Protein AF-A0A2R2MN44-F1 (afdb_monomer)

Radius of gyration: 24.39 Å; Cα contacts (8 Å, |Δi|>4): 234; chains: 1; bounding box: 95×42×59 Å

pLDDT: mean 83.04, std 16.36, range [33.94, 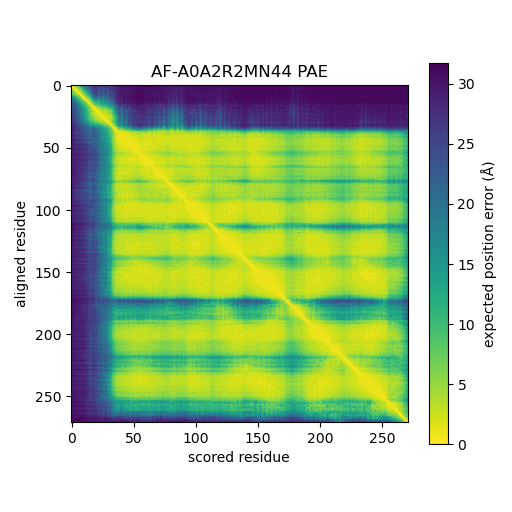97.12]

Mean predicted aligned error: 10.47 Å

Solvent-accessible surface area (backbone atoms only — not comparable to full-atom values): 15491 Å² total; per-residue (Å²): 139,81,88,87,77,86,79,82,81,94,80,84,87,82,86,71,85,83,43,77,65,60,42,52,49,48,49,49,52,49,52,64,75,57,68,75,74,51,67,70,57,52,53,48,51,43,50,48,46,49,27,43,75,68,48,35,48,68,57,42,39,45,40,56,71,47,47,50,49,54,48,33,65,72,77,28,59,82,49,74,70,82,55,66,81,73,45,28,76,72,54,70,60,43,68,68,54,49,42,55,47,48,51,54,47,46,51,48,31,64,75,49,37,91,88,48,66,52,77,66,53,57,50,54,47,49,51,40,50,51,52,50,50,45,60,64,68,71,44,93,60,73,66,95,60,56,68,39,68,68,57,52,44,49,54,52,52,47,55,52,48,52,38,52,53,48,53,55,54,66,70,56,54,94,83,55,53,72,68,57,53,50,56,50,64,76,44,65,70,66,76,26,69,67,60,55,51,49,51,35,51,48,37,26,59,60,6,27,30,62,57,19,37,46,33,44,74,72,72,48,68,30,71,79,60,14,56,79,37,19,63,36,66,51,37,28,50,44,7,51,46,22,42,56,47,46,30,54,48,26,50,74,72,68,39,56,66,62,19,50,60,65,42,72,51,61,78,84,81,77,125

Foldseek 3Di:
DDPPDDDDDPDPPPPDPVDPVVSVVVVVVVCVVPPPDDPLNLVLLLQLLVCFVVVVQVVVCCSVPPVVVVCCVVPPQAHFDDQLVVNCVSNVNPPQSSLVVLQVRLVCQQVRHPVGDDPVNLQVNQVSLVVNLCVQLVDPAGDSGDYDLVVLLVSLVVLLVSLVVVVVVLVPPPVDDPVSVVVCVVCVPRSDLCVNLVSLVSLLVQQVLLQLLQQVVVVHHSVVRRPRQNVDPSSVSNNVSSLVSQLVSCVVVVNNVVSVVSCPSPDPPDD

Nearest PDB structures (foldseek):
  8rg0-assembly1_5  TM=9.764E-01  e=2.708E-23  Homo sapiens
  8oz0-assembly1_K  TM=9.277E-01  e=1.181E-21  Homo sapiens

Secondary structure (DSSP, 8-state):
------PPPS-SS----S-HHHHHHHHHHHHHHT----HHHHHHHHHHHHHHHTT-HHHHHHIIIIIIHHHHHHH-SSSPPPPHHHHGGGTTT-HHHHHHHHHHHHHHHHHH-TT---HHHHHHHHHHHHHHHHHHHS-SS--S----HHHHHHHHHHHHHHHHHHHHHHH-GGGS-HHHHHHHHH-TTTT-HHHHHHHHHHHHHHHTHHHHHHHHHTTS-GGGTSHHHHHSHHHHHHHHHHHHHHHHHHHHHT-HHHHHHHTTT--TT--

Sequence (271 aa):
FDPYAYYPSQSEYELHTGDPRQDLEYERQYQQSTYIVPEVIKNFLVYFQKCVHEQNLFEIQNAYENGFNKLTDRFFKNSAWPEAEIIAPVVGDDPVFLILYRELYYRHIYARVATGPTQEQRFESYYNYCNLFNYILSAESPVPLELPNQWLWDIIDEFIYQFQSFSQYRCKLGKKSEDEVEHLRRNPKIWNVHSVLNVLHSLVDKSNINRQLEVYTSGGDPDSVAGEFGRHSLYKMLGYFSLIGLLRLHSLLGDYYQALKVLENIDFNKK

InterPro domains:
  IPR019382 Translation initiation factor 3 complex subunit L [PF10255] (121-271)
  IPR019382 Translation initiation factor 3 complex subunit L [PTHR13242] (25-271)

Organism: Lingula anatina (NCBI:txid7574)

Structure (mmCIF, N/CA/C/O backbone):
data_AF-A0A2R2MN44-F1
#
_entry.id   AF-A0A2R2MN44-F1
#
loop_
_atom_site.group_PDB
_atom_site.id
_atom_site.type_symbol
_atom_site.label_atom_id
_atom_site.label_alt_id
_atom_site.label_comp_id
_atom_site.label_asym_id
_atom_site.label_entity_id
_atom_site.label_seq_id
_atom_site.pdbx_PDB_ins_code
_atom_site.Cartn_x
_atom_site.Cartn_y
_atom_site.Cartn_z
_atom_site.occupancy
_atom_site.B_iso_or_equiv
_atom_site.auth_seq_id
_atom_site.auth_co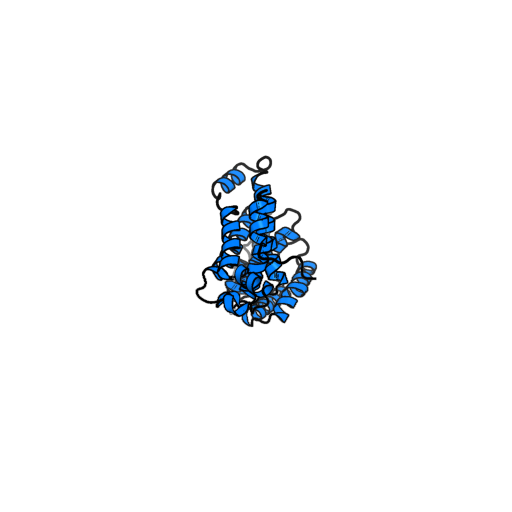mp_id
_atom_site.auth_asym_id
_atom_site.auth_atom_id
_atom_site.pdbx_PDB_model_num
ATOM 1 N N . PHE A 1 1 ? -71.321 -23.483 21.938 1.00 40.31 1 PHE A N 1
ATOM 2 C CA . PHE A 1 1 ? -70.044 -24.040 21.461 1.00 40.31 1 PHE A CA 1
ATOM 3 C C . PHE A 1 1 ? -69.515 -23.064 20.437 1.00 40.31 1 PHE A C 1
ATOM 5 O O . PHE A 1 1 ? -70.108 -22.928 19.377 1.00 40.31 1 PHE A O 1
ATOM 12 N N . ASP A 1 2 ? -68.532 -22.282 20.857 1.00 39.84 2 ASP A N 1
ATOM 13 C CA . ASP A 1 2 ? -68.006 -21.116 20.151 1.00 39.84 2 ASP A CA 1
ATOM 14 C C . ASP A 1 2 ? -66.702 -21.520 19.436 1.00 39.84 2 ASP A C 1
ATOM 16 O O . ASP A 1 2 ? -65.826 -22.064 20.112 1.00 39.84 2 ASP A O 1
ATOM 20 N N . PRO A 1 3 ? -66.564 -21.357 18.105 1.00 37.28 3 PRO A N 1
ATOM 21 C CA . PRO A 1 3 ? -65.362 -21.765 17.388 1.00 37.28 3 PRO A CA 1
ATOM 22 C C . PRO A 1 3 ? -64.367 -20.621 17.119 1.00 37.28 3 PRO A C 1
ATOM 24 O O . PRO A 1 3 ? -63.379 -20.853 16.425 1.00 37.28 3 PRO A O 1
ATOM 27 N N . TYR A 1 4 ? -64.559 -19.414 17.667 1.00 47.59 4 TYR A N 1
ATOM 28 C CA . TYR A 1 4 ? -63.581 -18.323 17.545 1.00 47.59 4 TYR A CA 1
ATOM 29 C C . TYR A 1 4 ? -62.708 -18.183 18.800 1.00 47.59 4 TYR A C 1
ATOM 31 O O . TYR A 1 4 ? -62.857 -17.255 19.587 1.00 47.59 4 TYR A O 1
ATOM 39 N N . ALA A 1 5 ? -61.740 -19.088 18.957 1.00 37.78 5 ALA A N 1
ATOM 40 C CA . ALA A 1 5 ? -60.646 -18.931 19.918 1.00 37.78 5 ALA A CA 1
ATOM 41 C C . ALA A 1 5 ? -59.301 -18.925 19.176 1.00 37.78 5 ALA A C 1
ATOM 43 O O . ALA A 1 5 ? -58.626 -19.945 19.054 1.00 37.78 5 ALA A O 1
ATOM 44 N N . TYR A 1 6 ? -58.929 -17.758 18.650 1.00 34.50 6 TYR A N 1
ATOM 45 C CA . TYR A 1 6 ? -57.579 -17.487 18.160 1.00 34.50 6 TYR A CA 1
ATOM 46 C C . TYR A 1 6 ? -56.725 -17.061 19.364 1.00 34.50 6 TYR A C 1
ATOM 48 O O . TYR A 1 6 ? -56.858 -15.944 19.860 1.00 34.50 6 TYR A O 1
ATOM 56 N N . TYR A 1 7 ? -55.902 -17.973 19.885 1.00 36.91 7 TYR A N 1
ATOM 57 C CA . TYR A 1 7 ? -54.908 -17.668 20.919 1.00 36.91 7 TYR A CA 1
ATOM 58 C C . TYR A 1 7 ? -53.716 -16.932 20.280 1.00 36.91 7 TYR A C 1
ATOM 60 O O . TYR A 1 7 ? -53.109 -17.486 19.363 1.00 36.91 7 TYR A O 1
ATOM 68 N N . PRO A 1 8 ? -53.328 -15.728 20.742 1.00 36.69 8 PRO A N 1
ATOM 69 C CA . PRO A 1 8 ? -52.059 -15.123 20.356 1.00 36.69 8 PRO A CA 1
ATOM 70 C C . PRO A 1 8 ? -50.912 -15.841 21.083 1.00 36.69 8 PRO A C 1
ATOM 72 O O . PRO A 1 8 ? -50.949 -16.005 22.303 1.00 36.69 8 PRO A O 1
ATOM 75 N N . SER A 1 9 ? -49.893 -16.267 20.337 1.00 34.34 9 SER A N 1
ATOM 76 C CA . SER A 1 9 ? -48.653 -16.835 20.871 1.00 34.34 9 SER A CA 1
ATOM 77 C C . SER A 1 9 ? -47.888 -15.793 21.697 1.00 34.34 9 SER A C 1
ATOM 79 O O . SER A 1 9 ? -47.447 -14.772 21.174 1.00 34.34 9 SER A O 1
ATOM 81 N N . GLN A 1 10 ? -47.730 -16.066 22.993 1.00 35.78 10 GLN A N 1
ATOM 82 C CA . GLN A 1 10 ? -46.893 -15.326 23.943 1.00 35.78 10 GLN A CA 1
ATOM 83 C C . GLN A 1 10 ? -45.398 -15.535 23.644 1.00 35.78 10 GLN A C 1
ATOM 85 O O . GLN A 1 10 ? -44.747 -16.351 24.290 1.00 35.78 10 GLN A O 1
ATOM 90 N N . SER A 1 11 ? -44.840 -14.824 22.667 1.00 37.06 11 SER A N 1
ATOM 91 C CA . SER A 1 11 ? -43.398 -14.919 22.380 1.00 37.06 11 SER A CA 1
ATOM 92 C C . SER A 1 11 ? -42.733 -13.605 21.956 1.00 37.06 11 SER A C 1
ATOM 94 O O . SER A 1 11 ? -41.657 -13.640 21.376 1.00 37.06 11 SER A O 1
ATOM 96 N N . GLU A 1 12 ? -43.332 -12.447 22.261 1.00 36.53 12 GLU A N 1
ATOM 97 C CA . GLU A 1 12 ? -42.756 -11.126 21.924 1.00 36.53 12 GLU A CA 1
ATOM 98 C C . GLU A 1 12 ? -42.603 -10.154 23.112 1.00 36.53 12 GLU A C 1
ATOM 100 O O . GLU A 1 12 ? -42.212 -9.010 22.910 1.00 36.53 12 GLU A O 1
ATOM 105 N N . TYR A 1 13 ? -42.854 -10.572 24.359 1.00 39.84 13 TYR A N 1
ATOM 106 C CA . TYR A 1 13 ? -42.900 -9.645 25.507 1.00 39.84 13 TYR A CA 1
ATOM 107 C C . TYR A 1 13 ? -41.916 -9.928 26.651 1.00 39.84 13 TYR A C 1
ATOM 109 O O . TYR A 1 13 ? -42.198 -9.561 27.786 1.00 39.84 13 TYR A O 1
ATOM 117 N N . GLU A 1 14 ? -40.743 -10.509 26.391 1.00 45.53 14 GLU A N 1
ATOM 118 C CA . GLU A 1 14 ? -39.693 -10.615 27.421 1.00 45.53 14 GLU A CA 1
ATOM 119 C C . GLU A 1 14 ? -38.304 -10.305 26.846 1.00 45.53 14 GLU A C 1
ATOM 121 O O . GLU A 1 14 ? -37.516 -11.195 26.546 1.00 45.53 14 GLU A O 1
ATOM 126 N N . LEU A 1 15 ? -38.010 -9.013 26.677 1.00 48.97 15 LEU A N 1
ATOM 127 C CA . LEU A 1 15 ? -36.668 -8.502 26.348 1.00 48.97 15 LEU A CA 1
ATOM 128 C C . LEU A 1 15 ? -36.244 -7.324 27.244 1.00 48.97 15 LEU A C 1
ATOM 130 O O . LEU A 1 15 ? -35.310 -6.604 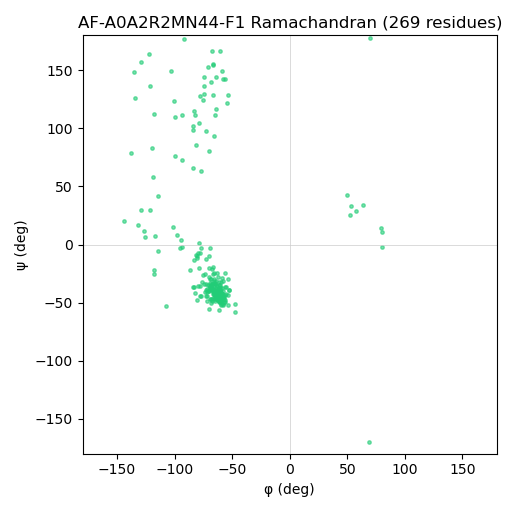26.919 1.00 48.97 15 LEU A O 1
ATOM 134 N N . HIS A 1 16 ? -36.917 -7.134 28.381 1.00 48.12 16 HIS A N 1
ATOM 135 C CA . HIS A 1 16 ? -36.514 -6.165 29.398 1.00 48.12 16 HIS A CA 1
ATOM 136 C C . HIS A 1 16 ? -36.194 -6.903 30.693 1.00 48.12 16 HIS A C 1
ATOM 138 O O . HIS A 1 16 ? -37.079 -7.474 31.330 1.00 48.12 16 HIS A O 1
ATOM 144 N N . THR A 1 17 ? -34.917 -6.897 31.075 1.00 68.19 17 THR A N 1
ATOM 145 C CA . THR A 1 17 ? -34.418 -7.532 32.304 1.00 68.19 17 THR A CA 1
ATOM 146 C C . THR A 1 17 ? -34.866 -6.790 33.566 1.00 68.19 17 THR A C 1
ATOM 148 O O . THR A 1 17 ? -34.713 -7.300 34.676 1.00 68.19 17 THR A O 1
ATOM 151 N N . GLY A 1 18 ? -35.450 -5.594 33.413 1.00 59.66 18 GLY A N 1
ATOM 152 C CA . GLY A 1 18 ? -35.921 -4.763 34.520 1.00 59.66 18 GLY A CA 1
ATOM 153 C C . GLY A 1 18 ? -34.801 -3.976 35.205 1.00 59.66 18 GLY A C 1
ATOM 154 O O . GLY A 1 18 ? -35.088 -3.180 36.099 1.00 59.66 18 GLY A O 1
ATOM 155 N N . ASP A 1 19 ? -33.547 -4.151 34.775 1.00 61.47 19 ASP A N 1
ATOM 156 C CA . ASP A 1 19 ? -32.413 -3.309 35.147 1.00 61.47 19 ASP A CA 1
ATOM 157 C C . ASP A 1 19 ? -32.135 -2.302 34.012 1.00 61.47 19 ASP A C 1
ATOM 159 O O . ASP A 1 19 ? -31.620 -2.686 32.957 1.00 61.47 19 ASP A O 1
ATOM 163 N N . PRO A 1 20 ? -32.415 -0.996 34.214 1.00 62.78 20 PRO A N 1
ATOM 164 C CA . PRO A 1 20 ? -32.212 0.028 33.192 1.00 62.78 20 PRO A CA 1
ATOM 165 C C . PRO A 1 20 ? -30.783 0.091 32.645 1.00 62.78 20 PRO A C 1
ATOM 167 O O . PRO A 1 20 ? -30.585 0.573 31.535 1.00 62.78 20 PRO A O 1
ATOM 170 N N . ARG A 1 21 ? -29.771 -0.359 33.404 1.00 66.00 21 ARG A N 1
ATOM 171 C CA . ARG A 1 21 ? -28.378 -0.378 32.936 1.00 66.00 21 ARG A CA 1
ATOM 172 C C . ARG A 1 21 ? -28.093 -1.538 31.994 1.00 66.00 21 ARG A C 1
ATOM 174 O O . ARG A 1 21 ? -27.459 -1.305 30.971 1.00 66.00 21 ARG A O 1
ATOM 181 N N . GLN A 1 22 ? -28.565 -2.741 32.316 1.00 59.97 22 GLN A N 1
ATOM 182 C CA . GLN A 1 22 ? -28.382 -3.907 31.448 1.00 59.97 22 GLN A CA 1
ATOM 183 C C . GLN A 1 22 ? -29.206 -3.788 30.175 1.00 59.97 22 GLN A C 1
ATOM 185 O O . GLN A 1 22 ? -28.702 -4.121 29.112 1.00 59.97 22 GLN A O 1
ATOM 190 N N . ASP A 1 23 ? -30.413 -3.229 30.249 1.00 62.91 23 ASP A N 1
ATOM 191 C CA . ASP A 1 23 ? -31.229 -3.002 29.057 1.00 62.91 23 ASP A CA 1
ATOM 192 C C . ASP A 1 23 ? -30.599 -1.933 28.139 1.00 62.91 23 ASP A C 1
ATOM 194 O O . ASP A 1 23 ? -30.565 -2.112 26.926 1.00 62.91 23 ASP A O 1
ATOM 198 N N . LEU A 1 24 ? -29.990 -0.874 28.696 1.00 62.66 24 LEU A N 1
ATOM 199 C CA . LEU A 1 24 ? -29.223 0.119 27.921 1.00 62.66 24 LEU A CA 1
ATOM 200 C C . LEU A 1 24 ? -27.922 -0.450 27.330 1.00 62.66 24 LEU A C 1
ATOM 202 O O . LEU A 1 24 ? -27.493 -0.023 26.256 1.00 62.66 24 LEU A O 1
ATOM 206 N N . GLU A 1 25 ? -27.254 -1.368 28.029 1.00 61.03 25 GLU A N 1
ATOM 207 C CA . GLU A 1 25 ? -26.068 -2.069 27.522 1.00 61.03 25 GLU A CA 1
ATOM 208 C C . GLU A 1 25 ? -26.434 -3.087 26.445 1.00 61.03 25 GLU A C 1
ATOM 210 O O . GLU A 1 25 ? -25.741 -3.156 25.432 1.00 61.03 25 GLU A O 1
ATOM 215 N N . TYR A 1 26 ? -27.546 -3.802 26.615 1.00 59.50 26 TYR A N 1
ATOM 216 C CA . TYR A 1 26 ? -28.100 -4.713 25.626 1.00 59.50 26 TYR A CA 1
ATOM 217 C C . TYR A 1 26 ? -28.554 -3.945 24.388 1.00 59.50 26 TYR A C 1
ATOM 219 O O . TYR A 1 26 ? -28.157 -4.316 23.296 1.00 59.50 26 TYR A O 1
ATOM 227 N N . GLU A 1 27 ? -29.264 -2.820 24.524 1.00 55.34 27 GLU A N 1
ATOM 228 C CA . GLU A 1 27 ? -29.606 -1.936 23.402 1.00 55.34 27 GLU A CA 1
ATOM 229 C C . GLU A 1 27 ? -28.367 -1.333 22.732 1.00 55.34 27 GLU A C 1
ATOM 231 O O . GLU A 1 27 ? -28.328 -1.258 21.506 1.00 55.34 27 GLU A O 1
ATOM 236 N N . ARG A 1 28 ? -27.323 -0.944 23.481 1.00 54.03 28 ARG A N 1
ATOM 237 C CA . ARG A 1 28 ? -26.041 -0.516 22.885 1.00 54.03 28 ARG A CA 1
ATOM 238 C C . ARG A 1 28 ? -25.351 -1.646 22.133 1.00 54.03 28 ARG A C 1
ATOM 240 O O . ARG A 1 28 ? -24.826 -1.400 21.051 1.00 54.03 28 ARG A O 1
ATOM 247 N N . GLN A 1 29 ? -25.344 -2.858 22.682 1.00 48.81 29 GLN A N 1
ATOM 248 C CA . GLN A 1 29 ? -24.774 -4.040 22.034 1.00 48.81 29 GLN A CA 1
ATOM 249 C C . GLN A 1 29 ? -25.606 -4.469 20.818 1.00 48.81 29 GLN A C 1
ATOM 251 O O . GLN A 1 29 ? -25.031 -4.839 19.796 1.00 48.81 29 GLN A O 1
ATOM 256 N N . TYR A 1 30 ? -26.935 -4.339 20.868 1.00 41.91 30 TYR A N 1
ATOM 257 C CA . TYR A 1 30 ? -27.851 -4.588 19.750 1.00 41.91 30 TYR A CA 1
ATOM 258 C C . TYR A 1 30 ? -27.718 -3.521 18.656 1.00 41.91 30 TYR A C 1
ATOM 260 O O . TYR A 1 30 ? -27.705 -3.836 17.469 1.00 41.91 30 TYR A O 1
ATOM 268 N N . GLN A 1 31 ? -27.548 -2.250 19.028 1.00 43.66 31 GLN A N 1
ATOM 269 C CA . GLN A 1 31 ? -27.271 -1.159 18.089 1.00 43.66 31 GLN A CA 1
ATOM 270 C C . GLN A 1 31 ? -25.871 -1.268 17.471 1.00 43.66 31 GLN A C 1
ATOM 272 O O . GLN A 1 31 ? -25.708 -0.940 16.298 1.00 43.66 31 GLN A O 1
ATOM 277 N N . GLN A 1 32 ? -24.873 -1.774 18.206 1.00 44.16 32 GLN A N 1
ATOM 278 C CA . GLN A 1 32 ? -23.556 -2.107 17.647 1.00 44.16 32 GLN A CA 1
ATOM 279 C C . GLN A 1 32 ? -23.615 -3.305 16.689 1.00 44.16 32 GLN A C 1
ATOM 281 O O . GLN A 1 32 ? -22.955 -3.281 15.655 1.00 44.16 32 GLN A O 1
ATOM 286 N N . SER A 1 33 ? -24.433 -4.319 16.983 1.00 42.91 33 SER A N 1
ATOM 287 C CA . SER A 1 33 ? -24.614 -5.496 16.116 1.00 42.91 33 SER A CA 1
ATOM 288 C C . SER A 1 33 ? -25.580 -5.269 14.945 1.00 42.91 33 SER A C 1
ATOM 290 O O . SER A 1 33 ? -25.569 -6.040 13.989 1.00 42.91 33 SER A O 1
ATOM 292 N N . THR A 1 34 ? -26.335 -4.166 14.946 1.00 42.09 34 THR A N 1
ATOM 293 C CA . THR A 1 34 ? -27.219 -3.755 13.842 1.00 42.09 34 THR A CA 1
ATOM 294 C C . THR A 1 34 ? -26.744 -2.448 13.202 1.00 42.09 34 THR A C 1
ATOM 296 O O . THR A 1 34 ? -27.546 -1.568 12.887 1.00 42.09 34 THR A O 1
ATOM 299 N N . TYR A 1 35 ? -25.432 -2.277 13.002 1.00 55.41 35 TYR A N 1
ATOM 300 C CA . TYR A 1 35 ? -24.940 -1.178 12.171 1.00 55.41 35 TYR A CA 1
ATOM 301 C C . TYR A 1 35 ? -25.392 -1.406 10.721 1.00 55.41 35 TYR A C 1
ATOM 303 O O . TYR A 1 35 ? -24.758 -2.117 9.941 1.00 55.41 35 TYR A O 1
ATOM 311 N N . ILE A 1 36 ? -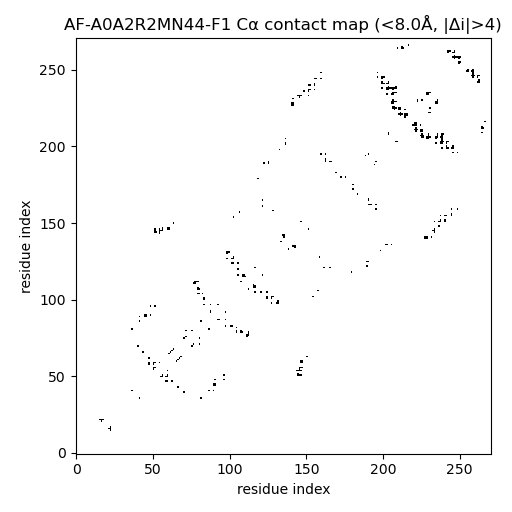26.533 -0.821 10.354 1.00 67.69 36 ILE A N 1
ATOM 312 C CA . ILE A 1 36 ? -27.050 -0.883 8.989 1.00 67.69 36 ILE A CA 1
ATOM 313 C C . ILE A 1 36 ? -26.167 0.023 8.136 1.00 67.69 36 ILE A C 1
ATOM 315 O O . ILE A 1 36 ? -26.347 1.241 8.099 1.00 67.69 36 ILE A O 1
ATOM 319 N N . VAL A 1 37 ? -25.199 -0.583 7.444 1.00 77.94 37 VAL A N 1
ATOM 320 C CA . VAL A 1 37 ? -24.392 0.109 6.434 1.00 77.94 37 VAL A CA 1
ATOM 321 C C . VAL A 1 37 ? -25.353 0.752 5.426 1.00 77.94 37 VAL A C 1
ATOM 323 O O . VAL A 1 37 ? -26.159 0.027 4.830 1.00 77.94 37 VAL A O 1
ATOM 326 N N . PRO A 1 38 ? -25.311 2.085 5.224 1.00 86.69 38 PRO A N 1
ATOM 327 C CA . PRO A 1 38 ? -26.224 2.748 4.305 1.00 86.69 38 PRO A CA 1
ATOM 328 C C . PRO A 1 38 ? -26.127 2.148 2.903 1.00 86.69 38 PRO A C 1
ATOM 330 O O . PRO A 1 38 ? -25.033 1.855 2.423 1.00 86.69 38 PRO A O 1
ATOM 333 N N . GLU A 1 39 ? -27.258 2.033 2.211 1.00 87.94 39 GLU A N 1
ATOM 334 C CA . GLU A 1 39 ? -27.318 1.383 0.894 1.00 87.94 39 GLU A CA 1
ATOM 335 C C . GLU A 1 39 ? -26.393 2.047 -0.137 1.00 87.94 39 GLU A C 1
ATOM 337 O O . GLU A 1 39 ? -25.797 1.392 -0.984 1.00 87.94 39 GLU A O 1
ATOM 342 N N . VAL A 1 40 ? -26.191 3.362 -0.016 1.00 91.19 40 VAL A N 1
ATOM 343 C CA . VAL A 1 40 ? -25.235 4.119 -0.838 1.00 91.19 40 VAL A CA 1
ATOM 344 C C . VAL A 1 40 ? -23.798 3.622 -0.644 1.00 91.19 40 VAL A C 1
ATOM 346 O O . VAL A 1 40 ? -23.048 3.553 -1.613 1.00 91.19 40 VAL A O 1
ATOM 349 N N . ILE A 1 41 ? -23.417 3.261 0.585 1.00 92.44 41 ILE A N 1
ATOM 350 C CA . ILE A 1 41 ? -22.088 2.726 0.898 1.00 92.44 41 ILE A CA 1
ATOM 351 C C . ILE A 1 41 ? -21.956 1.303 0.360 1.00 92.44 41 ILE A C 1
ATOM 353 O O . ILE A 1 41 ? -20.960 1.006 -0.289 1.00 92.44 41 ILE A O 1
ATOM 357 N N . LYS A 1 42 ? -22.974 0.451 0.542 1.00 91.94 42 LYS A N 1
ATOM 358 C CA . LYS A 1 42 ? -22.975 -0.909 -0.023 1.00 91.94 42 LYS A CA 1
ATOM 359 C C . LYS A 1 42 ? -22.826 -0.889 -1.543 1.00 91.94 42 LYS A C 1
ATOM 361 O O . LYS A 1 42 ? -21.919 -1.518 -2.075 1.00 91.94 42 LYS A O 1
ATOM 366 N N . ASN A 1 43 ? -23.650 -0.094 -2.226 1.00 93.75 43 ASN A N 1
ATOM 367 C CA . ASN A 1 43 ? -23.600 0.051 -3.680 1.00 93.75 43 ASN A CA 1
ATOM 368 C C . ASN A 1 43 ? -22.251 0.586 -4.162 1.00 93.75 43 ASN A C 1
ATOM 370 O O . ASN A 1 43 ? -21.735 0.117 -5.173 1.00 93.75 43 ASN A O 1
ATOM 374 N N . PHE A 1 44 ? -21.661 1.541 -3.437 1.00 95.94 44 PHE A N 1
ATOM 375 C CA . PHE A 1 44 ? -20.320 2.027 -3.745 1.00 95.94 44 PHE A CA 1
ATOM 376 C C . PHE A 1 44 ? -19.261 0.930 -3.591 1.00 95.94 44 PHE A C 1
ATOM 378 O O . PHE A 1 44 ? -18.427 0.793 -4.477 1.00 95.94 44 PHE A O 1
ATOM 385 N N . LEU A 1 45 ? -19.294 0.140 -2.513 1.00 95.44 45 LEU A N 1
ATOM 386 C CA . LEU A 1 45 ? -18.318 -0.930 -2.284 1.00 95.44 45 LEU A CA 1
ATOM 387 C C . LEU A 1 45 ? -18.430 -2.041 -3.333 1.00 95.44 45 LEU A C 1
ATOM 389 O O . LEU A 1 45 ? -17.410 -2.454 -3.871 1.00 95.44 45 LEU A O 1
ATOM 393 N N . VAL A 1 46 ? -19.649 -2.454 -3.690 1.00 95.25 46 VAL A N 1
ATOM 394 C CA . VAL A 1 46 ? -19.887 -3.432 -4.768 1.00 95.25 46 VAL A CA 1
ATOM 395 C C . VAL A 1 46 ? -19.413 -2.887 -6.118 1.00 95.25 46 VAL A C 1
ATOM 397 O O . VAL A 1 46 ? -18.764 -3.596 -6.885 1.00 95.25 46 VAL A O 1
ATOM 400 N N . TYR A 1 47 ? -19.697 -1.614 -6.413 1.00 95.81 47 TYR A N 1
ATOM 401 C CA . TYR A 1 47 ? -19.193 -0.958 -7.620 1.00 95.81 47 TYR A CA 1
ATOM 402 C C . TYR A 1 47 ? -17.665 -0.925 -7.640 1.00 95.81 47 TYR A C 1
ATOM 404 O O . TYR A 1 47 ? -17.045 -1.281 -8.637 1.00 95.81 47 TYR A O 1
ATOM 412 N N . PHE A 1 48 ? -17.054 -0.531 -6.527 1.00 96.12 48 PHE A N 1
ATOM 413 C CA . PHE A 1 48 ? -15.613 -0.394 -6.431 1.00 96.12 48 PHE A CA 1
ATOM 414 C C . PHE A 1 48 ? -14.908 -1.743 -6.583 1.00 96.12 48 PHE A C 1
ATOM 416 O O . PHE A 1 48 ? -13.955 -1.850 -7.351 1.00 96.12 48 PHE A O 1
ATOM 423 N N . GLN A 1 49 ? -15.429 -2.783 -5.932 1.00 95.88 49 GLN A N 1
ATOM 424 C CA . GLN A 1 49 ? -14.968 -4.155 -6.100 1.00 95.88 49 GLN A CA 1
ATOM 425 C C . GLN A 1 49 ? -15.046 -4.595 -7.563 1.00 95.88 49 GLN A C 1
ATOM 427 O O . GLN A 1 49 ? -14.076 -5.119 -8.107 1.00 95.88 49 GLN A O 1
ATOM 432 N N . LYS A 1 50 ? -16.178 -4.337 -8.226 1.00 95.25 50 LYS A N 1
ATOM 433 C CA . LYS A 1 50 ? -16.344 -4.646 -9.646 1.00 95.25 50 LYS A CA 1
ATOM 434 C C . LYS A 1 50 ? -15.279 -3.952 -10.502 1.00 95.25 50 LYS A C 1
ATOM 436 O O . LYS A 1 50 ? -14.669 -4.609 -11.338 1.00 95.25 50 LYS A O 1
ATOM 441 N N . CYS A 1 51 ? -15.006 -2.668 -10.265 1.00 95.12 51 CYS A N 1
ATOM 442 C CA . CYS A 1 51 ? -13.963 -1.934 -10.987 1.00 95.12 51 CYS A CA 1
ATOM 443 C C . CYS A 1 51 ? -12.569 -2.543 -10.779 1.00 95.12 51 CYS A C 1
ATOM 445 O O . CYS A 1 51 ? -11.797 -2.610 -11.734 1.00 95.12 51 CYS A O 1
ATOM 447 N N . VAL A 1 52 ? -12.260 -3.004 -9.560 1.00 94.56 52 VAL A N 1
ATOM 448 C CA . VAL A 1 52 ? -11.000 -3.697 -9.240 1.00 94.56 52 VAL A CA 1
ATOM 449 C C . VAL A 1 52 ? -10.906 -5.039 -9.972 1.00 94.56 52 VAL A C 1
ATOM 451 O O . VAL A 1 52 ? -9.879 -5.317 -10.585 1.00 94.56 52 VAL A O 1
ATOM 454 N N . HIS A 1 53 ? -11.974 -5.842 -9.982 1.00 92.88 53 HIS A N 1
ATOM 455 C CA . HIS A 1 53 ? -12.006 -7.113 -10.717 1.00 92.88 53 HIS A CA 1
ATOM 456 C C . HIS A 1 53 ? -11.889 -6.938 -12.234 1.00 92.88 53 HIS A C 1
ATOM 458 O O . HIS A 1 53 ? -11.209 -7.720 -12.891 1.00 92.88 53 HIS A O 1
ATOM 464 N N . GLU A 1 54 ? -12.545 -5.920 -12.792 1.00 93.81 54 GLU A N 1
ATOM 465 C CA . GLU A 1 54 ? -12.487 -5.596 -14.222 1.00 93.81 54 GLU A CA 1
ATOM 466 C C . GLU A 1 54 ? -11.184 -4.880 -14.619 1.00 93.81 54 GLU A C 1
ATOM 468 O O . GLU A 1 54 ? -10.993 -4.593 -15.798 1.00 93.81 54 GLU A O 1
ATOM 473 N N . GLN A 1 55 ? -10.299 -4.582 -13.655 1.00 92.06 55 GLN A N 1
ATOM 474 C CA . GLN A 1 55 ? -9.046 -3.842 -13.854 1.00 92.06 55 GLN A CA 1
ATOM 475 C C . GLN A 1 55 ? -9.254 -2.499 -14.570 1.00 92.06 55 GLN A C 1
ATOM 477 O O . GLN A 1 55 ? -8.414 -2.027 -15.336 1.00 92.06 55 GLN A O 1
ATOM 482 N N . ASN A 1 56 ? -10.395 -1.852 -14.325 1.00 93.12 56 ASN A N 1
ATOM 483 C CA . ASN A 1 56 ? -10.717 -0.583 -14.960 1.00 93.12 56 ASN A CA 1
ATOM 484 C C . ASN A 1 56 ? -10.021 0.564 -14.219 1.00 93.12 56 ASN A C 1
ATOM 486 O O . ASN A 1 56 ? -10.606 1.201 -13.343 1.00 93.12 56 ASN A O 1
ATOM 490 N N . LEU A 1 57 ? -8.765 0.833 -14.585 1.00 93.25 57 LEU A N 1
ATOM 491 C CA . LEU A 1 57 ? -7.906 1.811 -13.912 1.00 93.25 57 LEU A CA 1
ATOM 492 C C . LEU A 1 57 ? -8.553 3.197 -13.765 1.00 93.25 57 LEU A C 1
ATOM 494 O O . LEU A 1 57 ? -8.415 3.829 -12.719 1.00 93.25 57 LEU A O 1
ATOM 498 N N . PHE A 1 58 ? -9.285 3.652 -14.786 1.00 94.62 58 PHE A N 1
ATOM 499 C CA . PHE A 1 58 ? -9.966 4.946 -14.768 1.00 94.62 58 PHE A CA 1
ATOM 500 C C . PHE A 1 58 ? -11.062 4.996 -13.696 1.00 94.62 58 PHE A C 1
ATOM 502 O O . PHE A 1 58 ? -11.119 5.934 -12.899 1.00 94.62 58 PHE A O 1
ATOM 509 N N . GLU A 1 59 ? -11.905 3.965 -13.631 1.00 95.62 59 GLU A N 1
ATOM 510 C CA . GLU A 1 59 ? -12.973 3.900 -12.633 1.00 95.62 59 GLU A CA 1
ATOM 511 C C . GLU A 1 59 ? -12.442 3.625 -11.226 1.00 95.62 59 GLU A C 1
ATOM 513 O O . GLU A 1 59 ? -12.966 4.183 -10.263 1.00 95.62 59 GLU A O 1
ATOM 518 N N . ILE A 1 60 ? -11.370 2.835 -11.090 1.00 95.88 60 ILE A N 1
ATOM 519 C CA . ILE A 1 60 ? -10.674 2.643 -9.810 1.00 95.88 60 ILE A CA 1
ATOM 520 C C . ILE A 1 60 ? -10.126 3.987 -9.317 1.00 95.88 60 ILE A C 1
ATOM 522 O O . ILE A 1 60 ? -10.333 4.338 -8.156 1.00 95.88 60 ILE A O 1
ATOM 526 N N . GLN A 1 61 ? -9.481 4.770 -10.190 1.00 94.75 61 GLN A N 1
ATOM 527 C CA . GLN A 1 61 ? -8.972 6.098 -9.845 1.00 94.75 61 GLN A CA 1
ATOM 528 C C . GLN A 1 61 ? -10.099 7.037 -9.416 1.00 94.75 61 GLN A C 1
ATOM 530 O O . GLN A 1 61 ? -10.001 7.682 -8.376 1.00 94.75 61 GLN A O 1
ATOM 535 N N . ASN A 1 62 ? -11.200 7.078 -10.164 1.00 95.19 62 ASN A N 1
ATOM 536 C CA . ASN A 1 62 ? -12.344 7.914 -9.819 1.00 95.19 62 ASN A CA 1
ATOM 537 C C . ASN A 1 62 ? -13.007 7.484 -8.495 1.00 95.19 62 ASN A C 1
ATOM 539 O O . ASN A 1 62 ? -13.352 8.328 -7.662 1.00 95.19 62 ASN A O 1
ATOM 543 N N . ALA A 1 63 ? -13.161 6.177 -8.266 1.00 95.31 63 ALA A N 1
ATOM 544 C CA . ALA A 1 63 ? -13.685 5.639 -7.016 1.00 95.31 63 ALA A CA 1
ATOM 545 C C . ALA A 1 63 ? -12.771 5.976 -5.829 1.00 95.31 63 ALA A C 1
ATOM 547 O O . ALA A 1 63 ? -13.275 6.368 -4.778 1.00 95.31 63 ALA A O 1
ATOM 548 N N . TYR A 1 64 ? -11.453 5.891 -6.011 1.00 95.38 64 TYR A N 1
ATOM 549 C CA . TYR A 1 64 ? -10.447 6.201 -4.997 1.00 95.38 64 TYR A CA 1
ATOM 550 C C . TYR A 1 64 ? -10.362 7.705 -4.679 1.00 95.38 64 TYR A C 1
ATOM 552 O O . TYR A 1 64 ? -10.531 8.112 -3.530 1.00 95.38 64 TYR A O 1
ATOM 560 N N . GLU A 1 65 ? -10.148 8.549 -5.689 1.00 92.38 65 GLU A N 1
ATOM 561 C CA . GLU A 1 65 ? -9.869 9.979 -5.502 1.00 92.38 65 GLU A CA 1
ATOM 562 C C . GLU A 1 65 ? -11.133 10.802 -5.236 1.00 92.38 65 GLU A C 1
ATOM 564 O O . GLU A 1 65 ? -11.106 11.743 -4.442 1.00 92.38 65 GLU A O 1
ATOM 569 N N . ASN A 1 66 ? -12.258 10.450 -5.865 1.00 92.31 66 ASN A N 1
ATOM 570 C CA . ASN A 1 66 ? -13.493 11.229 -5.765 1.00 92.31 66 ASN A CA 1
ATOM 571 C C . ASN A 1 66 ? -14.544 10.516 -4.915 1.00 92.31 66 ASN A C 1
ATOM 573 O O . ASN A 1 66 ? -15.084 11.102 -3.974 1.00 92.31 66 ASN A O 1
ATOM 577 N N . GLY A 1 67 ? -14.854 9.259 -5.243 1.00 91.69 67 GLY A N 1
ATOM 578 C CA . GLY A 1 67 ? -15.941 8.503 -4.614 1.00 91.69 67 GLY A CA 1
ATOM 579 C C . GLY A 1 67 ? -15.735 8.310 -3.112 1.00 91.69 67 GLY A C 1
ATOM 580 O O . GLY A 1 67 ? -16.565 8.740 -2.305 1.00 91.69 67 GLY A O 1
ATOM 581 N N . PHE A 1 68 ? -14.600 7.723 -2.741 1.00 93.12 68 PHE A N 1
ATOM 582 C CA . PHE A 1 68 ? -14.241 7.421 -1.361 1.00 93.12 68 PHE A CA 1
ATOM 583 C C . PHE A 1 68 ? -14.127 8.695 -0.519 1.00 93.12 68 PHE A C 1
ATOM 585 O O . PHE A 1 68 ? -14.723 8.775 0.555 1.00 93.12 68 PHE A O 1
ATOM 592 N N . ASN A 1 69 ? -13.453 9.732 -1.025 1.00 91.62 69 ASN A N 1
ATOM 593 C CA . ASN A 1 69 ? -13.320 11.013 -0.323 1.00 91.62 69 ASN A CA 1
ATOM 594 C C . ASN A 1 69 ? -14.678 11.695 -0.099 1.00 91.62 69 ASN A C 1
ATOM 596 O O . ASN A 1 69 ? -14.994 12.101 1.020 1.00 91.62 69 ASN A O 1
ATOM 600 N N . LYS A 1 70 ? -15.538 11.738 -1.124 1.00 93.19 70 LYS A N 1
ATOM 601 C CA . LYS A 1 70 ? -16.877 12.337 -1.021 1.00 93.19 70 LYS A CA 1
ATOM 602 C C . LYS A 1 70 ? -17.770 11.609 -0.015 1.00 93.19 70 LYS A C 1
ATOM 604 O O . LYS A 1 70 ? -18.524 12.254 0.715 1.00 93.19 70 LYS A O 1
ATOM 609 N N . LEU A 1 71 ? -17.722 10.277 0.020 1.00 92.69 71 LEU A N 1
ATOM 610 C CA . LEU A 1 71 ? -18.480 9.482 0.991 1.00 92.69 71 LEU A CA 1
ATOM 611 C C . LEU A 1 71 ? -17.904 9.613 2.401 1.00 92.69 71 LEU A C 1
ATOM 613 O O . LEU A 1 71 ? -18.675 9.742 3.353 1.00 92.69 71 LEU A O 1
ATOM 617 N N . THR A 1 72 ? -16.577 9.668 2.519 1.00 90.62 72 THR A N 1
ATOM 618 C CA . THR A 1 72 ? -15.884 9.922 3.784 1.00 90.62 72 THR A CA 1
ATOM 619 C C . THR A 1 72 ? -16.329 11.251 4.381 1.00 90.62 72 THR A C 1
ATOM 621 O O . THR A 1 72 ? -16.806 11.283 5.511 1.00 90.62 72 THR A O 1
ATOM 624 N N . ASP A 1 73 ? -16.282 12.341 3.615 1.00 89.88 73 ASP A N 1
ATOM 625 C CA . ASP A 1 73 ? -16.676 13.662 4.111 1.00 89.88 73 ASP A CA 1
ATOM 626 C C . ASP A 1 73 ? -18.174 13.749 4.452 1.00 89.88 73 ASP A C 1
ATOM 628 O O . ASP A 1 73 ? -18.567 14.509 5.342 1.00 89.88 73 ASP A O 1
ATOM 632 N N . ARG A 1 74 ? -19.021 12.967 3.766 1.00 91.56 74 ARG A N 1
ATOM 633 C CA . ARG A 1 74 ? -20.478 12.975 3.959 1.00 91.56 74 ARG A CA 1
ATOM 634 C C . ARG A 1 74 ? -20.948 12.129 5.144 1.00 91.56 74 ARG A C 1
ATOM 636 O O . ARG A 1 74 ? -21.868 12.554 5.837 1.00 91.56 74 ARG A O 1
ATOM 643 N N . PHE A 1 75 ? -20.376 10.943 5.346 1.00 87.62 75 PHE A N 1
ATOM 644 C CA . PHE A 1 75 ? -20.868 9.955 6.318 1.00 87.62 75 PHE A CA 1
ATOM 645 C C . PHE A 1 75 ? -19.864 9.625 7.430 1.00 87.62 75 PHE A C 1
ATOM 647 O O . PHE A 1 75 ? -20.283 9.252 8.522 1.00 87.62 75 PHE A O 1
ATOM 654 N N . PHE A 1 76 ? -18.561 9.798 7.183 1.00 88.25 76 PHE A N 1
ATOM 655 C CA . PHE A 1 76 ? -17.479 9.306 8.047 1.00 88.25 76 PHE A CA 1
ATOM 656 C C . PHE A 1 76 ? -16.453 10.388 8.410 1.00 88.25 76 PHE A C 1
ATOM 658 O O . PHE A 1 76 ? -15.279 10.109 8.640 1.00 88.25 76 PHE A O 1
ATOM 665 N N . LYS A 1 77 ? -16.883 11.654 8.479 1.00 83.88 77 LYS A N 1
ATOM 666 C CA . LYS A 1 77 ? -15.981 12.794 8.710 1.00 83.88 77 LYS A CA 1
ATOM 667 C C . LYS A 1 77 ? -15.188 12.673 10.017 1.00 83.88 77 LYS A C 1
ATOM 669 O O . LYS A 1 77 ? -14.010 13.010 10.046 1.00 83.88 77 LYS A O 1
ATOM 674 N N . ASN A 1 78 ? -15.853 12.201 11.074 1.00 79.94 78 ASN A N 1
ATOM 675 C CA . ASN A 1 78 ? -15.298 12.044 12.425 1.00 79.94 78 ASN A CA 1
ATOM 676 C C . ASN A 1 78 ? -15.477 10.614 12.971 1.00 79.94 78 ASN A C 1
ATOM 678 O O . ASN A 1 78 ? -15.325 10.389 14.170 1.00 79.94 78 ASN A O 1
ATOM 682 N N . SER A 1 79 ? -15.858 9.665 12.120 1.00 84.00 79 SER A N 1
ATOM 683 C CA . SER A 1 79 ? -16.085 8.263 12.475 1.00 84.00 79 SER A CA 1
ATOM 684 C C . SER A 1 79 ? -15.314 7.359 11.520 1.00 84.00 79 SER A C 1
ATOM 686 O O . SER A 1 79 ? -14.956 7.767 10.416 1.00 84.00 79 SER A O 1
ATOM 688 N N . ALA A 1 80 ? -15.023 6.135 11.951 1.00 87.00 80 ALA A N 1
ATOM 689 C CA . ALA A 1 80 ? -14.439 5.139 11.065 1.00 87.00 80 ALA A CA 1
ATOM 690 C C . ALA A 1 80 ? -15.479 4.660 10.040 1.00 87.00 80 ALA A C 1
ATOM 692 O O . ALA A 1 80 ? -16.683 4.671 10.310 1.00 87.00 80 ALA A O 1
ATOM 693 N N . TRP A 1 81 ? -14.996 4.223 8.877 1.00 91.88 81 TRP A N 1
ATOM 694 C CA . TRP A 1 81 ? -15.787 3.415 7.949 1.00 91.88 81 TRP A CA 1
ATOM 695 C C . TRP A 1 81 ? -16.225 2.097 8.626 1.00 91.88 81 TRP A C 1
ATOM 697 O O . TRP A 1 81 ? -15.704 1.763 9.689 1.00 91.88 81 TRP A O 1
ATOM 707 N N . PRO A 1 82 ? -17.180 1.335 8.069 1.00 91.75 82 PRO A N 1
ATOM 708 C CA . PRO A 1 82 ? -17.565 0.039 8.631 1.00 91.75 82 PRO A CA 1
ATOM 709 C C . PRO A 1 82 ? -16.381 -0.938 8.690 1.00 91.75 82 PRO A C 1
ATOM 711 O O . PRO A 1 82 ? -15.492 -0.891 7.843 1.00 91.75 82 PRO A O 1
ATOM 714 N N . GLU A 1 83 ? -16.357 -1.843 9.661 1.00 90.50 83 GLU A N 1
ATOM 715 C CA . GLU A 1 83 ? -15.307 -2.866 9.723 1.00 90.50 83 GLU A CA 1
ATOM 716 C C . GLU A 1 83 ? -15.401 -3.846 8.545 1.00 90.50 83 GLU A C 1
ATOM 718 O O . GLU A 1 83 ? -16.465 -4.041 7.946 1.00 90.50 83 GLU A O 1
ATOM 723 N N . ALA A 1 84 ? -14.268 -4.457 8.195 1.00 91.75 84 ALA A N 1
ATOM 724 C CA . ALA A 1 84 ? -14.164 -5.361 7.053 1.00 91.75 84 ALA A CA 1
ATOM 725 C C . ALA A 1 84 ? -15.080 -6.588 7.198 1.00 91.75 84 ALA A C 1
ATOM 727 O O . ALA A 1 84 ? -15.625 -7.080 6.220 1.00 91.75 84 ALA A O 1
ATOM 728 N N . GLU A 1 85 ? -15.301 -7.039 8.426 1.00 91.25 85 GLU A N 1
ATOM 729 C CA . GLU A 1 85 ? -16.160 -8.158 8.803 1.00 91.25 85 GLU A CA 1
ATOM 730 C C . GLU A 1 85 ? -17.636 -7.868 8.491 1.00 91.25 85 GLU A C 1
ATOM 732 O O . GLU A 1 85 ? -18.383 -8.765 8.110 1.00 91.25 85 GLU A O 1
ATOM 737 N N . ILE A 1 86 ? -18.053 -6.601 8.594 1.00 89.50 86 ILE A N 1
ATOM 738 C CA . ILE A 1 86 ? -19.422 -6.165 8.287 1.00 89.50 86 ILE A CA 1
ATOM 739 C C . ILE A 1 86 ? -19.622 -6.060 6.771 1.00 89.50 86 ILE A C 1
ATOM 741 O O . ILE A 1 86 ? -20.708 -6.343 6.261 1.00 89.50 86 ILE A O 1
ATOM 745 N N . ILE A 1 87 ? -18.587 -5.639 6.037 1.00 90.88 87 ILE A N 1
ATOM 746 C CA . ILE A 1 87 ? -18.679 -5.458 4.584 1.00 90.88 87 ILE A CA 1
ATOM 747 C C . ILE A 1 87 ? -18.394 -6.735 3.792 1.00 90.88 87 ILE A C 1
ATOM 749 O O . ILE A 1 87 ? -18.852 -6.827 2.659 1.00 90.88 87 ILE A O 1
ATOM 753 N N . ALA A 1 88 ? -17.692 -7.716 4.364 1.00 92.00 88 ALA A N 1
ATOM 754 C CA . ALA A 1 88 ? -17.351 -8.983 3.719 1.00 92.00 88 ALA A CA 1
ATOM 755 C C . ALA A 1 88 ? -18.545 -9.659 3.014 1.00 92.00 88 ALA A C 1
ATOM 757 O O . ALA A 1 88 ? -18.451 -9.867 1.802 1.00 92.00 88 ALA A O 1
ATOM 758 N N . PRO A 1 89 ? -19.713 -9.862 3.659 1.00 91.25 89 PRO A N 1
ATOM 759 C CA . PRO A 1 89 ? -20.868 -10.456 2.982 1.00 91.25 89 PRO A CA 1
ATOM 760 C C . PRO A 1 89 ? -21.470 -9.563 1.883 1.00 91.25 89 PRO A C 1
ATOM 762 O O . PRO A 1 89 ? -22.152 -10.061 0.991 1.00 91.25 89 PRO A O 1
ATOM 765 N N . VAL A 1 90 ? -21.234 -8.245 1.915 1.00 90.38 90 VAL A N 1
ATOM 766 C CA . VAL A 1 90 ? -21.711 -7.303 0.883 1.00 90.38 90 VAL A CA 1
ATOM 767 C C . VAL A 1 90 ? -20.893 -7.434 -0.402 1.00 90.38 90 VAL A C 1
ATOM 769 O O . VAL A 1 90 ? -21.441 -7.285 -1.490 1.00 90.38 90 VAL A O 1
ATOM 772 N N . VAL A 1 91 ? -19.599 -7.729 -0.274 1.00 91.19 91 VAL A N 1
ATOM 773 C CA . VAL A 1 91 ? -18.653 -7.883 -1.393 1.00 91.19 91 VAL A CA 1
ATOM 774 C C . VAL A 1 91 ? -18.374 -9.353 -1.729 1.00 91.19 91 VAL A C 1
ATOM 776 O O . VAL A 1 91 ? -17.412 -9.671 -2.420 1.00 91.19 91 VAL A O 1
ATOM 779 N N . GLY A 1 92 ? -19.200 -10.276 -1.230 1.00 90.06 92 GLY A N 1
ATOM 780 C CA . GLY A 1 92 ? -19.066 -11.708 -1.507 1.00 90.06 92 GLY A CA 1
ATOM 781 C C . GLY A 1 92 ? -17.766 -12.330 -0.989 1.00 90.06 92 GLY A C 1
ATOM 782 O O . GLY A 1 92 ? -17.224 -13.215 -1.646 1.00 90.06 92 GLY A O 1
ATOM 783 N N . ASP A 1 93 ? -17.260 -11.845 0.148 1.00 91.62 93 ASP A N 1
ATOM 784 C CA . ASP A 1 93 ? -16.062 -12.352 0.828 1.00 91.62 93 ASP A CA 1
ATOM 785 C C . ASP A 1 93 ? -14.790 -12.343 -0.042 1.00 91.62 93 ASP A C 1
ATOM 787 O O . ASP A 1 93 ? -13.886 -13.156 0.155 1.00 91.62 93 ASP A O 1
ATOM 791 N N . ASP A 1 94 ? -14.693 -11.414 -1.001 1.00 93.06 94 ASP A N 1
ATOM 792 C CA . ASP A 1 94 ? -13.515 -11.292 -1.862 1.00 93.06 94 ASP A CA 1
ATOM 793 C C . ASP A 1 94 ? -12.264 -10.897 -1.056 1.00 93.06 94 ASP A C 1
ATOM 795 O O . ASP A 1 94 ? -12.154 -9.756 -0.586 1.00 93.06 94 ASP A O 1
ATOM 799 N N . PRO A 1 95 ? -11.275 -11.801 -0.926 1.00 92.88 95 PRO A N 1
ATOM 800 C CA . PRO A 1 95 ? -10.112 -11.558 -0.092 1.00 92.88 95 PRO A CA 1
ATOM 801 C C . PRO A 1 95 ? -9.234 -10.423 -0.625 1.00 92.88 95 PRO A C 1
ATOM 803 O O . PRO A 1 95 ? -8.656 -9.687 0.174 1.00 92.88 95 PRO A O 1
ATOM 806 N N . VAL A 1 96 ? -9.130 -10.242 -1.947 1.00 93.88 96 VAL A N 1
ATOM 807 C CA . VAL A 1 96 ? -8.253 -9.215 -2.533 1.00 93.88 96 VAL A CA 1
ATOM 808 C C . VAL A 1 96 ? -8.846 -7.835 -2.286 1.00 93.88 96 VAL A C 1
ATOM 810 O O . VAL A 1 96 ? -8.154 -6.946 -1.782 1.00 93.88 96 VAL A O 1
ATOM 813 N N . PHE A 1 97 ? -10.138 -7.660 -2.567 1.00 96.06 97 PHE A N 1
ATOM 814 C CA . PHE A 1 97 ? -10.811 -6.397 -2.291 1.00 96.06 97 PHE A CA 1
ATOM 815 C C . PHE A 1 97 ? -10.854 -6.082 -0.794 1.00 96.06 97 PHE A C 1
ATOM 817 O O . PHE A 1 97 ? -10.631 -4.934 -0.414 1.00 96.06 97 PHE A O 1
ATOM 824 N N . LEU A 1 98 ? -11.062 -7.077 0.074 1.00 96.44 98 LEU A N 1
ATOM 825 C CA . LEU A 1 98 ? -11.049 -6.864 1.522 1.00 96.44 98 LEU A CA 1
ATOM 826 C C . LEU A 1 98 ? -9.683 -6.394 2.041 1.00 96.44 98 LEU A C 1
ATOM 828 O O . LEU A 1 98 ? -9.645 -5.543 2.930 1.00 96.44 98 LEU A O 1
ATOM 832 N N . ILE A 1 99 ? -8.570 -6.875 1.475 1.00 96.38 99 ILE A N 1
ATOM 833 C CA . ILE A 1 99 ? -7.226 -6.374 1.813 1.00 96.38 99 ILE A CA 1
ATOM 834 C C . ILE A 1 99 ? -7.085 -4.892 1.430 1.00 96.38 99 ILE A C 1
ATOM 836 O O . ILE A 1 99 ? -6.606 -4.085 2.236 1.00 96.38 99 ILE A O 1
ATOM 840 N N . LEU A 1 100 ? -7.526 -4.515 0.224 1.00 96.44 100 LEU A N 1
ATOM 841 C CA . LEU A 1 100 ? -7.492 -3.125 -0.251 1.00 96.44 100 LEU A CA 1
ATOM 842 C C . LEU A 1 100 ? -8.417 -2.220 0.573 1.00 96.44 100 LEU A C 1
ATOM 844 O O . LEU A 1 100 ? -8.046 -1.107 0.938 1.00 96.44 100 LEU A O 1
ATOM 848 N N . TYR A 1 101 ? -9.602 -2.712 0.926 1.00 96.62 101 TYR A N 1
ATOM 849 C CA . TYR A 1 101 ? -10.538 -1.997 1.783 1.00 96.62 101 TYR A CA 1
ATOM 850 C C . TYR A 1 101 ? -9.966 -1.757 3.180 1.00 96.62 101 TYR A C 1
ATOM 852 O O . TYR A 1 101 ? -10.034 -0.637 3.683 1.00 96.62 101 TYR A O 1
ATOM 860 N N . ARG A 1 102 ? -9.375 -2.783 3.809 1.00 96.25 102 ARG A N 1
ATOM 861 C CA . ARG A 1 102 ? -8.720 -2.645 5.119 1.00 96.25 102 ARG A CA 1
ATOM 862 C C . ARG A 1 102 ? -7.597 -1.615 5.070 1.00 96.25 102 ARG A C 1
ATOM 864 O O . ARG A 1 102 ? -7.436 -0.845 6.012 1.00 96.25 102 ARG A O 1
ATOM 871 N N . GLU A 1 103 ? -6.852 -1.563 3.971 1.00 96.50 103 GLU A N 1
ATOM 872 C CA . GLU A 1 103 ? -5.796 -0.571 3.776 1.00 96.50 103 GLU A CA 1
ATOM 873 C C . GLU A 1 103 ? -6.369 0.861 3.763 1.00 96.50 103 GLU A C 1
ATOM 875 O O . GLU A 1 103 ? -5.917 1.698 4.548 1.00 96.50 103 GLU A O 1
ATOM 880 N N . LEU A 1 104 ? -7.445 1.113 3.006 1.00 95.06 104 LEU A N 1
ATOM 881 C CA . LEU A 1 104 ? -8.174 2.393 3.028 1.00 95.06 104 LEU A CA 1
ATOM 882 C C . LEU A 1 104 ? -8.751 2.729 4.408 1.00 95.06 104 LEU A C 1
ATOM 884 O O . LEU A 1 104 ? -8.661 3.870 4.866 1.00 95.06 104 LEU A O 1
ATOM 888 N N . TYR A 1 105 ? -9.344 1.738 5.074 1.00 94.62 105 TYR A N 1
ATOM 889 C CA . TYR A 1 105 ? -9.949 1.871 6.396 1.00 94.62 105 TYR A CA 1
ATOM 890 C C . TYR A 1 105 ? -8.919 2.324 7.436 1.00 94.62 105 TYR A C 1
ATOM 892 O O . TYR A 1 105 ? -9.138 3.322 8.128 1.00 94.62 105 TYR A O 1
ATOM 900 N N . TYR A 1 106 ? -7.770 1.644 7.527 1.00 94.62 106 TYR A N 1
ATOM 901 C CA . TYR A 1 106 ? -6.736 2.024 8.488 1.00 94.62 106 TYR A CA 1
ATOM 902 C C . TYR A 1 106 ? -6.128 3.377 8.140 1.00 94.62 106 TYR A C 1
ATOM 904 O O . TYR A 1 106 ? -5.969 4.205 9.036 1.00 94.62 106 TYR A O 1
ATOM 912 N N . ARG A 1 107 ? -5.869 3.661 6.861 1.00 93.75 107 ARG A N 1
ATOM 913 C CA . ARG A 1 107 ? -5.364 4.974 6.442 1.00 93.75 107 ARG A CA 1
ATOM 914 C C . ARG A 1 107 ? -6.316 6.111 6.812 1.00 93.75 107 ARG A C 1
ATOM 916 O O . ARG A 1 107 ? -5.880 7.137 7.332 1.00 93.75 107 ARG A O 1
ATOM 923 N N . HIS A 1 108 ? -7.625 5.916 6.645 1.00 91.00 108 HIS A N 1
ATOM 924 C CA . HIS A 1 108 ? -8.634 6.869 7.120 1.00 91.00 108 HIS A CA 1
ATOM 925 C C . HIS A 1 108 ? -8.553 7.085 8.636 1.00 91.00 108 HIS A C 1
ATOM 927 O O . HIS A 1 108 ? -8.592 8.228 9.093 1.00 91.00 108 HIS A O 1
ATOM 933 N N . ILE A 1 109 ? -8.377 6.018 9.423 1.00 90.94 109 ILE A N 1
ATOM 934 C CA . ILE A 1 109 ? -8.207 6.137 10.878 1.00 90.94 109 ILE A CA 1
ATOM 935 C C . ILE A 1 109 ? -6.978 6.981 11.218 1.00 90.94 109 ILE A C 1
ATOM 937 O O . ILE A 1 109 ? -7.085 7.913 12.016 1.00 90.94 109 ILE A O 1
ATOM 941 N N . TYR A 1 110 ? -5.830 6.695 10.601 1.00 90.00 110 TYR A N 1
ATOM 942 C CA . TYR A 1 110 ? -4.604 7.466 10.818 1.00 90.00 110 TYR A CA 1
ATOM 943 C C . TYR A 1 110 ? -4.765 8.944 10.426 1.00 90.00 110 TYR A C 1
ATOM 945 O O . TYR A 1 110 ? -4.238 9.813 11.120 1.00 90.00 110 TYR A O 1
ATOM 953 N N . ALA A 1 111 ? -5.518 9.240 9.363 1.00 87.44 111 ALA A N 1
ATOM 954 C CA . ALA A 1 111 ? -5.681 10.595 8.842 1.00 87.44 111 ALA A CA 1
ATOM 955 C C . ALA A 1 111 ? -6.749 11.439 9.565 1.00 87.44 111 ALA A C 1
ATOM 957 O O . ALA A 1 111 ? -6.596 12.656 9.680 1.00 87.44 111 ALA A O 1
ATOM 958 N N . ARG A 1 112 ? -7.863 10.835 10.001 1.00 81.44 112 ARG A N 1
ATOM 959 C CA . ARG A 1 112 ? -9.073 11.576 10.415 1.00 81.44 112 ARG A CA 1
ATOM 960 C C . ARG A 1 112 ? -9.474 11.376 11.869 1.00 81.44 112 ARG A C 1
ATOM 962 O O . ARG A 1 112 ? -10.171 12.227 12.421 1.00 81.44 112 ARG A O 1
ATOM 969 N N . VAL A 1 113 ? -9.054 10.291 12.514 1.00 78.00 113 VAL A N 1
ATOM 970 C CA . VAL A 1 113 ? -9.450 10.029 13.901 1.00 78.00 113 VAL A CA 1
ATOM 971 C C . VAL A 1 113 ? -8.542 10.825 14.835 1.00 78.00 113 VAL A C 1
ATOM 973 O O . VAL A 1 113 ? -7.358 10.536 14.972 1.00 78.00 113 VAL A O 1
ATOM 976 N N . ALA A 1 114 ? -9.106 11.836 15.506 1.00 71.00 114 ALA A N 1
ATOM 977 C CA . ALA A 1 114 ? -8.359 12.770 16.356 1.00 71.00 114 ALA A CA 1
ATOM 978 C C . ALA A 1 114 ? -7.595 12.092 17.512 1.00 71.00 114 ALA A C 1
ATOM 980 O O . ALA A 1 114 ? -6.560 12.591 17.950 1.00 71.00 114 ALA A O 1
ATOM 981 N N . THR A 1 115 ? -8.086 10.951 18.002 1.00 74.81 115 THR A N 1
ATOM 982 C CA . THR A 1 115 ? -7.416 10.142 19.034 1.00 74.81 115 THR A CA 1
ATOM 983 C C . THR A 1 115 ? -6.310 9.242 18.473 1.00 74.81 115 THR A C 1
ATOM 985 O O . THR A 1 115 ? -5.548 8.660 19.243 1.00 74.81 115 THR A O 1
ATOM 988 N N . GLY A 1 116 ? -6.196 9.142 17.147 1.00 79.75 116 GLY A N 1
ATOM 989 C CA . GLY A 1 116 ? -5.337 8.194 16.449 1.00 79.75 116 GLY A CA 1
ATOM 990 C C . GLY A 1 116 ? -5.814 6.739 16.574 1.00 79.75 116 GLY A C 1
ATOM 991 O O . GLY A 1 116 ? -6.808 6.462 17.252 1.00 79.75 116 GLY A O 1
ATOM 992 N N . PRO A 1 117 ? -5.104 5.799 15.926 1.00 87.56 117 PRO A N 1
ATOM 993 C CA . PRO A 1 117 ? -5.437 4.381 15.975 1.00 87.56 117 PRO A CA 1
ATOM 994 C C . PRO A 1 117 ? -5.057 3.748 17.314 1.00 87.56 117 PRO A C 1
ATOM 996 O O . PRO A 1 117 ? -4.006 4.065 17.897 1.00 87.56 117 PRO A O 1
ATOM 999 N N . THR A 1 118 ? -5.890 2.805 17.755 1.00 89.00 118 THR A N 1
ATOM 1000 C CA . THR A 1 118 ? -5.663 1.984 18.952 1.00 89.00 118 THR A CA 1
ATOM 1001 C C . THR A 1 118 ? -4.474 1.037 18.768 1.00 89.00 118 THR A C 1
ATOM 1003 O O . THR A 1 118 ? -3.973 0.841 17.659 1.00 89.00 118 THR A O 1
ATOM 1006 N N . GLN A 1 119 ? -3.987 0.436 19.858 1.00 86.69 119 GLN A N 1
ATOM 1007 C CA . GLN A 1 119 ? -2.892 -0.535 19.782 1.00 86.69 119 GLN A CA 1
ATOM 1008 C C . GLN A 1 119 ? -3.244 -1.735 18.891 1.00 86.69 119 GLN A C 1
ATOM 1010 O O . GLN A 1 119 ? -2.425 -2.133 18.067 1.00 86.69 119 GLN A O 1
ATOM 1015 N N . GLU A 1 120 ? -4.463 -2.253 19.011 1.00 89.38 120 GLU A N 1
ATOM 1016 C CA . GLU A 1 120 ? -4.968 -3.354 18.186 1.00 89.38 120 GLU A CA 1
ATOM 1017 C C . GLU A 1 120 ? -5.053 -2.949 16.712 1.00 89.38 120 GLU A C 1
ATOM 1019 O O . GLU A 1 120 ? -4.494 -3.628 15.859 1.00 89.38 120 GLU A O 1
ATOM 1024 N N . GLN A 1 121 ? -5.617 -1.777 16.400 1.00 91.25 121 GLN A N 1
ATOM 1025 C CA . GLN A 1 121 ? -5.691 -1.282 15.019 1.00 91.25 121 GLN A CA 1
ATOM 1026 C C . GLN A 1 121 ? -4.310 -1.121 14.373 1.00 91.25 121 GLN A C 1
ATOM 1028 O O . GLN A 1 121 ? -4.167 -1.331 13.174 1.00 91.25 121 GLN A O 1
ATOM 1033 N N . ARG A 1 122 ? -3.273 -0.782 15.151 1.00 92.25 122 ARG A N 1
ATOM 1034 C CA . ARG A 1 122 ? -1.883 -0.705 14.663 1.00 92.25 122 ARG A CA 1
ATOM 1035 C C . ARG A 1 122 ? -1.298 -2.072 14.321 1.00 92.25 122 ARG A C 1
ATOM 1037 O O . ARG A 1 122 ? -0.383 -2.148 13.502 1.00 92.25 122 ARG A O 1
ATOM 1044 N N . PHE A 1 123 ? -1.754 -3.121 14.999 1.00 92.06 123 PHE A N 1
ATOM 1045 C CA . PHE A 1 123 ? -1.320 -4.493 14.754 1.00 92.06 123 PHE A CA 1
ATOM 1046 C C . PHE A 1 123 ? -2.061 -5.050 13.543 1.00 92.06 123 PHE A C 1
ATOM 1048 O O . PHE A 1 123 ? -1.427 -5.545 12.616 1.00 92.06 123 PHE A O 1
ATOM 1055 N N . GLU A 1 124 ? -3.378 -4.868 13.501 1.00 93.62 124 GLU A N 1
ATOM 1056 C CA . GLU A 1 124 ? -4.203 -5.286 12.371 1.00 93.62 124 GLU A CA 1
ATOM 1057 C C . GLU A 1 124 ? -3.821 -4.560 11.076 1.00 93.62 124 GLU A C 1
ATOM 1059 O O . GLU A 1 124 ? -3.741 -5.188 10.019 1.00 93.62 124 GLU A O 1
ATOM 1064 N N . SER A 1 125 ? -3.474 -3.268 11.142 1.00 95.56 125 SER A N 1
ATOM 1065 C CA . SER A 1 125 ? -2.979 -2.543 9.967 1.00 95.56 125 SER A CA 1
ATOM 1066 C C . SER A 1 125 ? -1.663 -3.125 9.443 1.00 95.56 125 SER A C 1
ATOM 1068 O O . SER A 1 125 ? -1.508 -3.300 8.235 1.00 95.56 125 SER A O 1
ATOM 1070 N N . TYR A 1 126 ? -0.741 -3.507 10.335 1.00 95.50 126 TYR A N 1
ATOM 1071 C CA . TYR A 1 126 ? 0.498 -4.193 9.962 1.00 95.50 126 TYR A CA 1
ATOM 1072 C C . TYR A 1 126 ? 0.223 -5.539 9.291 1.00 95.50 126 TYR A C 1
ATOM 1074 O O . TYR A 1 126 ? 0.774 -5.815 8.226 1.00 95.50 126 TYR A O 1
ATOM 1082 N N . TYR A 1 127 ? -0.642 -6.365 9.885 1.00 94.88 127 TYR A N 1
ATOM 1083 C CA . TYR A 1 127 ? -1.002 -7.659 9.309 1.00 94.88 127 TYR A CA 1
ATOM 1084 C C . TYR A 1 127 ? -1.675 -7.505 7.947 1.00 94.88 127 TYR A C 1
ATOM 1086 O O . TYR A 1 127 ? -1.370 -8.272 7.035 1.00 94.88 127 TYR A O 1
ATOM 1094 N N . ASN A 1 128 ? -2.504 -6.477 7.765 1.00 96.88 128 ASN A N 1
ATOM 1095 C CA . ASN A 1 128 ? -3.099 -6.186 6.469 1.00 96.88 128 ASN A CA 1
ATOM 1096 C C . ASN A 1 128 ? -2.046 -5.842 5.404 1.00 96.88 128 ASN A C 1
ATOM 1098 O O . ASN A 1 128 ? -2.096 -6.389 4.304 1.00 96.88 128 ASN A O 1
ATOM 1102 N N . TYR A 1 129 ? -1.055 -5.004 5.729 1.00 96.94 129 TYR A N 1
ATOM 1103 C CA . TYR A 1 129 ? 0.062 -4.740 4.814 1.00 96.94 129 TYR A CA 1
ATOM 1104 C C . TYR A 1 129 ? 0.880 -6.001 4.529 1.00 96.94 129 TYR A C 1
ATOM 1106 O O . TYR A 1 129 ? 1.241 -6.241 3.379 1.00 96.94 129 TYR A O 1
ATOM 1114 N N . CYS A 1 130 ? 1.136 -6.850 5.530 1.00 94.81 130 CYS A N 1
ATOM 1115 C CA . CYS A 1 130 ? 1.774 -8.145 5.296 1.00 94.81 130 CYS A CA 1
ATOM 1116 C C . CYS A 1 130 ? 0.963 -9.006 4.320 1.00 94.81 130 CYS A C 1
ATOM 1118 O O . CYS A 1 130 ? 1.550 -9.583 3.411 1.00 94.81 130 CYS A O 1
ATOM 1120 N N . ASN A 1 131 ? -0.362 -9.066 4.462 1.00 95.62 131 ASN A N 1
ATOM 1121 C CA . ASN A 1 131 ? -1.230 -9.807 3.546 1.00 95.62 131 ASN A CA 1
ATOM 1122 C C . ASN A 1 131 ? -1.170 -9.235 2.124 1.00 95.62 131 ASN A C 1
ATOM 1124 O O . ASN A 1 131 ? -0.994 -9.998 1.175 1.00 95.62 131 ASN A O 1
ATOM 1128 N N . LEU A 1 132 ? -1.236 -7.907 1.980 1.00 96.06 132 LEU A N 1
ATOM 1129 C CA . LEU A 1 132 ? -1.129 -7.224 0.689 1.00 96.06 132 LEU A CA 1
ATOM 1130 C C . LEU A 1 132 ? 0.208 -7.516 -0.000 1.00 96.06 132 LEU A C 1
ATOM 1132 O O . LEU A 1 132 ? 0.241 -7.937 -1.155 1.00 96.06 132 LEU A O 1
ATOM 1136 N N . PHE A 1 133 ? 1.322 -7.322 0.705 1.00 95.94 133 PHE A N 1
ATOM 1137 C CA . PHE A 1 133 ? 2.642 -7.527 0.120 1.00 95.94 133 PHE A CA 1
ATOM 1138 C C . PHE A 1 133 ? 2.948 -9.003 -0.118 1.00 95.94 133 PHE A C 1
ATOM 1140 O O . PHE A 1 133 ? 3.556 -9.316 -1.135 1.00 95.94 133 PHE A O 1
ATOM 1147 N N . ASN A 1 134 ? 2.491 -9.921 0.738 1.00 94.94 134 ASN A N 1
ATOM 1148 C CA . ASN A 1 134 ? 2.623 -11.358 0.485 1.00 94.94 134 ASN A CA 1
ATOM 1149 C C . ASN A 1 134 ? 1.826 -11.777 -0.755 1.00 94.94 134 ASN A C 1
ATOM 1151 O O . ASN A 1 134 ? 2.359 -12.501 -1.589 1.00 94.94 134 ASN A O 1
ATOM 1155 N N . TYR A 1 135 ? 0.597 -11.275 -0.927 1.00 94.81 135 TYR A N 1
ATOM 1156 C CA . TYR A 1 135 ? -0.194 -11.524 -2.136 1.00 94.81 135 TYR A CA 1
ATOM 1157 C C . TYR A 1 135 ? 0.566 -11.110 -3.408 1.00 94.81 135 TYR A C 1
ATOM 1159 O O . TYR A 1 135 ? 0.609 -11.861 -4.378 1.00 94.81 135 TYR A O 1
ATOM 1167 N N . ILE A 1 136 ? 1.239 -9.956 -3.381 1.00 94.19 136 ILE A N 1
ATOM 1168 C CA . ILE A 1 136 ? 1.988 -9.423 -4.529 1.00 94.19 136 ILE A CA 1
ATOM 1169 C C . ILE A 1 136 ? 3.336 -10.142 -4.733 1.00 94.19 136 ILE A C 1
ATOM 1171 O O . ILE A 1 136 ? 3.706 -10.457 -5.867 1.00 94.19 136 ILE A O 1
ATOM 1175 N N . LEU A 1 137 ? 4.095 -10.384 -3.661 1.00 93.06 137 LEU A N 1
ATOM 1176 C CA . LEU A 1 137 ? 5.481 -10.870 -3.713 1.00 93.06 137 LEU A CA 1
ATOM 1177 C C . LEU A 1 137 ? 5.585 -12.394 -3.849 1.00 93.06 137 LEU A C 1
ATOM 1179 O O . LEU A 1 137 ? 6.488 -12.882 -4.539 1.00 93.06 137 LEU A O 1
ATOM 1183 N N . SER A 1 138 ? 4.680 -13.139 -3.208 1.00 92.69 138 SER A N 1
ATOM 1184 C CA . SER A 1 138 ? 4.687 -14.608 -3.199 1.00 92.69 138 SER A CA 1
ATOM 1185 C C . SER A 1 138 ? 4.094 -15.229 -4.466 1.00 92.69 138 SER A C 1
ATOM 1187 O O . SER A 1 138 ? 4.194 -16.440 -4.635 1.00 92.69 138 SER A O 1
ATOM 1189 N N . ALA A 1 139 ? 3.511 -14.430 -5.363 1.00 91.06 139 ALA A N 1
ATOM 1190 C CA . ALA A 1 139 ? 2.968 -14.916 -6.625 1.00 91.06 139 ALA A CA 1
ATOM 1191 C C . ALA A 1 139 ? 4.073 -15.402 -7.587 1.00 91.06 139 ALA A C 1
ATOM 1193 O O . ALA A 1 139 ? 5.143 -14.785 -7.700 1.00 91.06 139 ALA A O 1
ATOM 1194 N N . GLU A 1 140 ? 3.803 -16.510 -8.287 1.00 87.62 140 GLU A N 1
ATOM 1195 C CA . GLU A 1 140 ? 4.693 -17.089 -9.308 1.00 87.62 140 GLU A CA 1
ATOM 1196 C C . GLU A 1 140 ? 4.647 -16.311 -10.630 1.00 87.62 140 GLU A C 1
ATOM 1198 O O . GLU A 1 140 ? 5.680 -16.156 -11.277 1.00 87.62 140 GLU A O 1
ATOM 1203 N N . SER A 1 141 ? 3.487 -15.740 -10.967 1.00 90.25 141 SER A N 1
ATOM 1204 C CA . SER A 1 141 ? 3.259 -14.830 -12.097 1.00 90.25 141 SER A CA 1
ATOM 1205 C C . SER A 1 141 ? 2.687 -13.490 -11.606 1.00 90.25 141 SER A C 1
ATOM 1207 O O . SER A 1 141 ? 2.206 -13.423 -10.469 1.00 90.25 141 SER A O 1
ATOM 1209 N N . PRO A 1 142 ? 2.706 -12.415 -12.417 1.00 90.06 142 PRO A N 1
ATOM 1210 C CA . PRO A 1 142 ? 2.094 -11.143 -12.047 1.00 90.06 142 PRO A CA 1
ATOM 1211 C C . PRO A 1 142 ? 0.636 -11.333 -11.630 1.00 90.06 142 PRO A C 1
ATOM 1213 O O . PRO A 1 142 ? -0.147 -11.967 -12.343 1.00 90.06 142 PRO A O 1
ATOM 1216 N N . VAL A 1 143 ? 0.279 -10.806 -10.458 1.00 92.50 143 VAL A N 1
ATOM 1217 C CA . VAL A 1 143 ? -1.105 -10.865 -9.981 1.00 92.50 143 VAL A CA 1
ATOM 1218 C C . VAL A 1 143 ? -2.017 -10.058 -10.909 1.00 92.50 143 VAL A C 1
ATOM 1220 O O . VAL A 1 143 ? -1.605 -8.996 -11.381 1.00 92.50 143 VAL A O 1
ATOM 1223 N N . PRO A 1 144 ? -3.264 -10.502 -11.144 1.00 89.94 144 PRO A N 1
ATOM 1224 C CA . PRO A 1 144 ? -4.227 -9.768 -11.953 1.00 89.94 144 PRO A CA 1
ATOM 1225 C C . PRO A 1 144 ? -4.807 -8.594 -11.148 1.00 89.94 144 PRO A C 1
ATOM 1227 O O . PRO A 1 144 ? -6.004 -8.540 -10.878 1.00 89.94 144 PRO A O 1
ATOM 1230 N N . LEU A 1 145 ? -3.964 -7.635 -10.773 1.00 92.38 145 LEU A N 1
ATOM 1231 C CA . LEU A 1 145 ? -4.344 -6.442 -10.029 1.00 92.38 145 LEU A CA 1
ATOM 1232 C C . LEU A 1 145 ? -3.690 -5.214 -10.658 1.00 92.38 145 LEU A C 1
ATOM 1234 O O . LEU A 1 145 ? -2.468 -5.136 -10.769 1.00 92.38 145 LEU A O 1
ATOM 1238 N N . GLU A 1 146 ? -4.503 -4.220 -10.994 1.00 92.00 146 GLU A N 1
ATOM 1239 C CA . GLU A 1 146 ? -4.033 -2.899 -11.397 1.00 92.00 146 GLU A CA 1
ATOM 1240 C C . GLU A 1 146 ? -4.602 -1.841 -10.461 1.00 92.00 146 GLU A C 1
ATOM 1242 O O . GLU A 1 146 ? -5.778 -1.876 -10.100 1.00 92.00 146 GLU A O 1
ATOM 1247 N N . LEU A 1 147 ? -3.751 -0.901 -10.056 1.00 94.75 147 LEU A N 1
ATOM 1248 C CA . LEU A 1 147 ? -4.116 0.195 -9.170 1.00 94.75 147 LEU A CA 1
ATOM 1249 C C . LEU A 1 147 ? -3.537 1.510 -9.710 1.00 94.75 147 LEU A C 1
ATOM 1251 O O . LEU A 1 147 ? -2.450 1.500 -10.295 1.00 94.75 147 LEU A O 1
ATOM 1255 N N . PRO A 1 148 ? -4.221 2.647 -9.491 1.00 96.25 148 PRO A N 1
ATOM 1256 C CA . PRO A 1 148 ? -3.715 3.966 -9.848 1.00 96.25 148 PRO A CA 1
ATOM 1257 C C . PRO A 1 148 ? -2.375 4.260 -9.173 1.00 96.25 148 PRO A C 1
ATOM 1259 O O . PRO A 1 148 ? -2.189 3.965 -7.991 1.00 96.25 148 PRO A O 1
ATOM 1262 N N . ASN A 1 149 ? -1.470 4.928 -9.892 1.00 94.88 149 ASN A N 1
ATOM 1263 C CA . ASN A 1 149 ? -0.144 5.283 -9.374 1.00 94.88 149 ASN A CA 1
ATOM 1264 C C . ASN A 1 149 ? -0.218 6.080 -8.065 1.00 94.88 149 ASN A C 1
ATOM 1266 O O . ASN A 1 149 ? 0.599 5.859 -7.178 1.00 94.88 149 ASN A O 1
ATOM 1270 N N . GLN A 1 150 ? -1.212 6.964 -7.922 1.00 95.12 150 GLN A N 1
ATOM 1271 C CA . GLN A 1 150 ? -1.424 7.716 -6.685 1.00 95.12 150 GLN A CA 1
ATOM 1272 C C . GLN A 1 150 ? -1.719 6.787 -5.501 1.00 95.12 150 GLN A C 1
ATOM 1274 O O . GLN A 1 150 ? -1.112 6.928 -4.447 1.00 95.12 150 GLN A O 1
ATOM 1279 N N . TRP A 1 151 ? -2.591 5.791 -5.678 1.00 96.75 151 TRP A N 1
ATOM 1280 C CA . TRP A 1 151 ? -2.905 4.843 -4.609 1.00 96.75 151 TRP A CA 1
ATOM 1281 C C . TRP A 1 151 ? -1.695 3.956 -4.279 1.00 96.75 151 TRP A C 1
ATOM 1283 O O . TRP A 1 151 ? -1.410 3.712 -3.112 1.00 96.75 151 TRP A O 1
ATOM 1293 N N . LEU A 1 152 ? -0.918 3.535 -5.280 1.00 96.94 152 LEU A N 1
ATOM 1294 C CA . LEU A 1 152 ? 0.328 2.794 -5.047 1.00 96.94 152 LEU A CA 1
ATOM 1295 C C . LEU A 1 152 ? 1.362 3.606 -4.262 1.00 96.94 152 LEU A C 1
ATOM 1297 O O . LEU A 1 152 ? 2.014 3.064 -3.370 1.00 96.94 152 LEU A O 1
ATOM 1301 N N . TRP A 1 153 ? 1.498 4.896 -4.575 1.00 96.50 153 TRP A N 1
ATOM 1302 C CA . TRP A 1 153 ? 2.323 5.815 -3.799 1.00 96.50 153 TRP A CA 1
ATOM 1303 C C . TRP A 1 153 ? 1.824 5.910 -2.357 1.00 96.50 153 TRP A C 1
ATOM 1305 O O . TRP A 1 153 ? 2.607 5.710 -1.431 1.00 96.50 153 TRP A O 1
ATOM 1315 N N . ASP A 1 154 ? 0.521 6.134 -2.173 1.00 96.50 154 ASP A N 1
ATOM 1316 C CA . ASP A 1 154 ? -0.094 6.262 -0.853 1.00 96.50 154 ASP A CA 1
ATOM 1317 C C . ASP A 1 154 ? 0.080 4.983 -0.018 1.00 96.50 154 ASP A C 1
ATOM 1319 O O . ASP A 1 154 ? 0.361 5.078 1.169 1.00 96.50 154 ASP A O 1
ATOM 1323 N N . ILE A 1 155 ? 0.005 3.790 -0.622 1.00 97.12 155 ILE A N 1
ATOM 1324 C CA . ILE A 1 155 ? 0.267 2.504 0.051 1.00 97.12 155 ILE A CA 1
ATOM 1325 C C . ILE A 1 155 ? 1.691 2.456 0.620 1.00 97.12 155 ILE A C 1
ATOM 1327 O O . ILE A 1 155 ? 1.880 2.061 1.772 1.00 97.12 155 ILE A O 1
ATOM 1331 N N . ILE A 1 156 ? 2.699 2.839 -0.172 1.00 97.06 156 ILE A N 1
ATOM 1332 C CA . ILE A 1 156 ? 4.105 2.811 0.259 1.00 97.06 156 ILE A CA 1
ATOM 1333 C C . ILE A 1 156 ? 4.384 3.909 1.290 1.00 97.06 156 ILE A C 1
ATOM 1335 O O . ILE A 1 156 ? 5.035 3.646 2.306 1.00 97.06 156 ILE A O 1
ATOM 1339 N N . ASP A 1 157 ? 3.889 5.124 1.055 1.00 95.50 157 ASP A N 1
ATOM 1340 C CA . ASP A 1 157 ? 4.093 6.250 1.964 1.00 95.50 157 ASP A CA 1
ATOM 1341 C C . ASP A 1 157 ? 3.429 5.997 3.322 1.00 95.50 157 ASP A C 1
ATOM 1343 O O . ASP A 1 157 ? 4.064 6.162 4.368 1.00 95.50 157 ASP A O 1
ATOM 1347 N N . GLU A 1 158 ? 2.191 5.495 3.307 1.00 95.75 158 GLU A N 1
ATOM 1348 C CA . GLU A 1 158 ? 1.436 5.138 4.503 1.00 95.75 158 GLU A CA 1
ATOM 1349 C C . GLU A 1 158 ? 2.102 3.976 5.251 1.00 95.75 158 GLU A C 1
ATOM 1351 O O . GLU A 1 158 ? 2.244 4.042 6.470 1.00 95.75 158 GLU A O 1
ATOM 1356 N N . PHE A 1 159 ? 2.610 2.951 4.557 1.00 96.00 159 PHE A N 1
ATOM 1357 C CA . PHE A 1 159 ? 3.350 1.856 5.194 1.00 96.00 159 PHE A CA 1
ATOM 1358 C C . PHE A 1 159 ? 4.557 2.368 6.003 1.00 96.00 159 PHE A C 1
ATOM 1360 O O . PHE A 1 159 ? 4.775 1.966 7.151 1.00 96.00 159 PHE A O 1
ATOM 1367 N N . ILE A 1 160 ? 5.319 3.316 5.451 1.00 94.62 160 ILE A N 1
ATOM 1368 C CA . ILE A 1 160 ? 6.466 3.932 6.137 1.00 94.62 160 ILE A CA 1
ATOM 1369 C C . ILE A 1 160 ? 6.002 4.864 7.260 1.00 94.62 160 ILE A C 1
ATOM 1371 O O . ILE A 1 160 ? 6.590 4.878 8.348 1.00 94.62 160 ILE A O 1
ATOM 1375 N N . TYR A 1 161 ? 4.940 5.634 7.026 1.00 94.31 161 TYR A N 1
ATOM 1376 C CA . TYR A 1 161 ? 4.359 6.517 8.028 1.00 94.31 161 TYR A CA 1
ATOM 1377 C C . TYR A 1 161 ? 3.855 5.740 9.250 1.00 94.31 161 TYR A C 1
ATOM 1379 O O . TYR A 1 161 ? 4.171 6.112 10.383 1.00 94.31 161 TYR A O 1
ATOM 1387 N N . GLN A 1 162 ? 3.138 4.631 9.057 1.00 93.94 162 GLN A N 1
ATOM 1388 C CA . GLN A 1 162 ? 2.648 3.793 10.151 1.00 93.94 162 GLN A CA 1
ATOM 1389 C C . GLN A 1 162 ? 3.798 3.150 10.928 1.00 93.94 162 GLN A C 1
ATOM 1391 O O . GLN A 1 162 ? 3.768 3.171 12.161 1.00 93.94 162 GLN A O 1
ATOM 1396 N N . PHE A 1 163 ? 4.859 2.690 10.252 1.00 93.06 163 PHE A N 1
ATOM 1397 C CA . PHE A 1 163 ? 6.092 2.252 10.916 1.00 93.06 163 PHE A CA 1
ATOM 1398 C C . PHE A 1 163 ? 6.693 3.354 11.804 1.00 93.06 163 PHE A C 1
ATOM 1400 O O . PHE A 1 163 ? 7.023 3.116 12.972 1.00 93.06 163 PHE A O 1
ATOM 1407 N N . GLN A 1 164 ? 6.814 4.577 11.281 1.00 90.94 164 GLN A N 1
ATOM 1408 C CA . GLN A 1 164 ? 7.347 5.722 12.022 1.00 90.94 164 GLN A CA 1
ATOM 1409 C C . GLN A 1 164 ? 6.451 6.076 13.221 1.00 90.94 164 GLN A C 1
ATOM 1411 O O . GLN A 1 164 ? 6.939 6.240 14.344 1.00 90.94 164 GLN A O 1
ATOM 1416 N N . SER A 1 165 ? 5.138 6.150 12.997 1.00 91.00 165 SER A N 1
ATOM 1417 C CA . SER A 1 165 ? 4.114 6.413 14.012 1.00 91.00 165 SER A CA 1
ATOM 1418 C C . SER A 1 165 ? 4.163 5.368 15.127 1.00 91.00 165 SER A C 1
ATOM 1420 O O . SER A 1 165 ? 4.175 5.705 16.315 1.00 91.00 165 SER A O 1
ATOM 1422 N N . PHE A 1 166 ? 4.278 4.090 14.765 1.00 89.88 166 PHE A N 1
ATOM 1423 C CA . PHE A 1 166 ? 4.372 2.992 15.714 1.00 89.88 166 PHE A CA 1
ATOM 1424 C C . PHE A 1 166 ? 5.697 2.979 16.479 1.00 89.88 166 PHE A C 1
ATOM 1426 O O . PHE A 1 166 ? 5.705 2.730 17.685 1.00 89.88 166 PHE A O 1
ATOM 1433 N N . SER A 1 167 ? 6.810 3.310 15.824 1.00 87.69 167 SER A N 1
ATOM 1434 C CA . SER A 1 167 ? 8.115 3.449 16.479 1.00 87.69 167 SER A CA 1
ATOM 1435 C C . SER A 1 167 ? 8.076 4.537 17.555 1.00 87.69 167 SER A C 1
ATOM 1437 O O . SER A 1 167 ? 8.483 4.309 18.696 1.00 87.69 167 SER A O 1
ATOM 1439 N N . GLN A 1 168 ? 7.483 5.695 17.247 1.00 86.69 168 GLN A N 1
ATOM 1440 C CA . GLN A 1 168 ? 7.267 6.759 18.232 1.00 86.69 168 GLN A CA 1
ATOM 1441 C C . GLN A 1 168 ? 6.327 6.324 19.361 1.00 86.69 168 GLN A C 1
ATOM 1443 O O . GLN A 1 168 ? 6.585 6.623 20.529 1.00 86.69 168 GLN A O 1
ATOM 1448 N N . TYR A 1 169 ? 5.247 5.610 19.029 1.00 84.75 169 TYR A N 1
ATOM 1449 C CA . TYR A 1 169 ? 4.332 5.050 20.017 1.00 84.75 169 TYR A CA 1
ATOM 1450 C C . TYR A 1 169 ? 5.068 4.084 20.954 1.00 84.75 169 TYR A C 1
ATOM 1452 O O . TYR A 1 169 ? 4.908 4.193 22.168 1.00 84.75 169 TYR A O 1
ATOM 1460 N N . ARG A 1 170 ? 5.910 3.177 20.441 1.00 81.31 170 ARG A N 1
ATOM 1461 C CA . ARG A 1 170 ? 6.711 2.230 21.240 1.00 81.31 170 ARG A CA 1
ATOM 1462 C C . ARG A 1 170 ? 7.691 2.921 22.182 1.00 81.31 170 ARG A C 1
ATOM 1464 O O . ARG A 1 170 ? 7.826 2.468 23.312 1.00 81.31 170 ARG A O 1
ATOM 1471 N N . CYS A 1 171 ? 8.323 4.018 21.767 1.00 79.62 171 CYS A N 1
ATOM 1472 C CA . CYS A 1 171 ? 9.257 4.760 22.620 1.00 79.62 171 CYS A CA 1
ATOM 1473 C C . CYS A 1 171 ? 8.566 5.508 23.777 1.00 79.62 171 CYS A C 1
ATOM 1475 O O . CYS A 1 171 ? 9.164 5.715 24.831 1.00 79.62 171 CYS A O 1
ATOM 1477 N N . LYS A 1 172 ? 7.296 5.904 23.620 1.00 80.44 172 LYS A N 1
ATOM 1478 C CA . LYS A 1 172 ? 6.525 6.626 24.646 1.00 80.44 172 LYS A CA 1
ATOM 1479 C C . LYS A 1 172 ? 5.894 5.666 25.668 1.00 80.44 172 LYS A C 1
ATOM 1481 O O . LYS A 1 172 ? 4.674 5.561 25.748 1.00 80.44 172 LYS A O 1
ATOM 1486 N N . LEU A 1 173 ? 6.716 4.969 26.459 1.00 68.81 173 LEU A N 1
ATOM 1487 C CA . LEU A 1 173 ? 6.247 3.998 27.467 1.00 68.81 173 LEU A CA 1
ATOM 1488 C C . LEU A 1 173 ? 5.666 4.646 28.735 1.00 68.81 173 LEU A C 1
ATOM 1490 O O . LEU A 1 173 ? 4.808 4.059 29.378 1.00 68.81 173 LEU A O 1
ATOM 1494 N N . GLY A 1 174 ? 6.078 5.870 29.080 1.00 62.34 174 GLY A N 1
ATOM 1495 C CA . GLY A 1 174 ? 5.711 6.514 30.353 1.00 62.34 174 GLY A CA 1
ATOM 1496 C C . GLY A 1 174 ? 4.241 6.932 30.514 1.00 62.34 174 GLY A C 1
ATOM 1497 O O . GLY A 1 174 ? 3.885 7.452 31.562 1.00 62.34 174 GLY A O 1
ATOM 1498 N N . LYS A 1 175 ? 3.397 6.751 29.490 1.00 64.56 175 LYS A N 1
ATOM 1499 C CA . LYS A 1 175 ? 1.949 7.042 29.537 1.00 64.56 175 LYS A CA 1
ATOM 1500 C C . LYS A 1 175 ? 1.076 5.798 29.332 1.00 64.56 175 LYS A C 1
ATOM 1502 O O . LYS A 1 175 ? -0.127 5.949 29.151 1.00 64.56 175 LYS A O 1
ATOM 1507 N N . LYS A 1 176 ? 1.678 4.607 29.289 1.00 75.19 176 LYS A N 1
ATOM 1508 C CA . LYS A 1 176 ? 0.993 3.357 28.944 1.00 75.19 176 LYS A CA 1
ATOM 1509 C C . LYS A 1 176 ? 0.707 2.515 30.175 1.00 75.19 176 LYS A C 1
ATOM 1511 O O . LYS A 1 176 ? 1.484 2.547 31.127 1.00 75.19 176 LYS A O 1
ATOM 1516 N N . SER A 1 177 ? -0.384 1.758 30.125 1.00 75.94 177 SER A N 1
ATOM 1517 C CA . SER A 1 177 ? -0.703 0.764 31.155 1.00 75.94 177 SER A CA 1
ATOM 1518 C C . SER A 1 177 ? 0.324 -0.377 31.149 1.00 75.94 177 SER A C 1
ATOM 1520 O O . SER A 1 177 ? 0.931 -0.663 30.114 1.00 75.94 177 SER A O 1
ATOM 1522 N N . GLU A 1 178 ? 0.502 -1.063 32.281 1.00 75.69 178 GLU A N 1
ATOM 1523 C CA . GLU A 1 178 ? 1.362 -2.254 32.365 1.00 75.69 178 GLU A CA 1
ATOM 1524 C C . GLU A 1 178 ? 0.936 -3.336 31.356 1.00 75.69 178 GLU A C 1
ATOM 1526 O O . GLU A 1 178 ? 1.795 -3.937 30.704 1.00 75.69 178 GLU A O 1
ATOM 1531 N N . ASP A 1 179 ? -0.372 -3.493 31.131 1.00 75.56 179 ASP A N 1
ATOM 1532 C CA . ASP A 1 179 ? -0.933 -4.439 30.158 1.00 75.56 179 ASP A CA 1
ATOM 1533 C C . ASP A 1 179 ? -0.547 -4.097 28.708 1.00 75.56 179 ASP A C 1
ATOM 1535 O O . ASP A 1 179 ? -0.173 -4.976 27.927 1.00 75.56 179 ASP A O 1
ATOM 1539 N N . GLU A 1 180 ? -0.566 -2.811 28.338 1.00 76.75 180 GLU A N 1
ATOM 1540 C CA . GLU A 1 180 ? -0.170 -2.350 26.999 1.00 76.75 180 GLU A CA 1
ATOM 1541 C C . GLU A 1 180 ? 1.323 -2.596 26.750 1.00 76.75 180 GLU A C 1
ATOM 1543 O O . GLU A 1 180 ? 1.731 -3.021 25.662 1.00 76.75 180 GLU A O 1
ATOM 1548 N N . VAL A 1 181 ? 2.151 -2.349 27.771 1.00 77.94 181 VAL A N 1
ATOM 1549 C CA . VAL A 1 181 ? 3.600 -2.572 27.714 1.00 77.94 181 VAL A CA 1
ATOM 1550 C C . VAL A 1 181 ? 3.910 -4.058 27.552 1.00 77.94 181 VAL A C 1
ATOM 1552 O O . VAL A 1 181 ? 4.748 -4.419 26.722 1.00 77.94 181 VAL A O 1
ATOM 1555 N N . GLU A 1 182 ? 3.225 -4.924 28.293 1.00 80.25 182 GLU A N 1
ATOM 1556 C CA . GLU A 1 182 ? 3.363 -6.373 28.166 1.00 80.25 182 GLU A CA 1
ATOM 1557 C C . GLU A 1 182 ? 2.930 -6.858 26.774 1.00 80.25 182 GLU A C 1
ATOM 1559 O O . GLU A 1 182 ? 3.641 -7.629 26.124 1.00 80.25 182 GLU A O 1
ATOM 1564 N N . HIS A 1 183 ? 1.824 -6.333 26.244 1.00 77.88 183 HIS A N 1
ATOM 1565 C CA . HIS A 1 183 ? 1.347 -6.694 24.911 1.00 77.88 183 HIS A CA 1
ATOM 1566 C C . HIS A 1 183 ? 2.318 -6.265 23.789 1.00 77.88 183 HIS A C 1
ATOM 1568 O O . HIS A 1 183 ? 2.502 -6.992 22.807 1.00 77.88 183 HIS A O 1
ATOM 1574 N N . LEU A 1 184 ? 3.019 -5.134 23.949 1.00 79.38 184 LEU A N 1
ATOM 1575 C CA . LEU A 1 184 ? 4.097 -4.710 23.042 1.00 79.38 184 LEU A CA 1
ATOM 1576 C C . LEU A 1 184 ? 5.341 -5.601 23.147 1.00 79.38 184 LEU A C 1
ATOM 1578 O O . LEU A 1 184 ? 5.999 -5.852 22.136 1.00 79.38 184 LEU A O 1
ATOM 1582 N N . ARG A 1 185 ? 5.673 -6.090 24.349 1.00 77.19 185 ARG A N 1
ATOM 1583 C CA . ARG A 1 185 ? 6.804 -7.012 24.558 1.00 77.19 185 ARG A CA 1
ATOM 1584 C C . ARG A 1 185 ? 6.554 -8.383 23.944 1.00 77.19 185 ARG A C 1
ATOM 1586 O O . ARG A 1 185 ? 7.489 -8.967 23.403 1.00 77.19 185 ARG A O 1
ATOM 1593 N N . ARG A 1 186 ? 5.310 -8.870 23.980 1.00 82.19 186 ARG A N 1
ATOM 1594 C CA . ARG A 1 186 ? 4.909 -10.143 23.355 1.00 82.19 186 ARG A CA 1
ATOM 1595 C C . ARG A 1 186 ? 4.985 -10.115 21.830 1.00 82.19 186 ARG A C 1
ATOM 1597 O O . ARG A 1 186 ? 5.207 -11.154 21.217 1.00 82.19 186 ARG A O 1
ATOM 1604 N N . ASN A 1 187 ? 4.870 -8.933 21.225 1.00 80.38 187 ASN A N 1
ATOM 1605 C CA . ASN A 1 187 ? 4.811 -8.759 19.775 1.00 80.38 187 ASN A CA 1
ATOM 1606 C C . ASN A 1 187 ? 5.970 -7.901 19.219 1.00 80.38 187 ASN A C 1
ATOM 1608 O O . ASN A 1 187 ? 5.739 -6.890 18.552 1.00 80.38 187 ASN A O 1
ATOM 1612 N N . PRO A 1 188 ? 7.247 -8.285 19.425 1.00 76.31 188 PRO A N 1
ATOM 1613 C CA . PRO A 1 188 ? 8.386 -7.439 19.060 1.00 76.31 188 PRO A CA 1
ATOM 1614 C C . PRO A 1 188 ? 8.585 -7.310 17.543 1.00 76.31 188 PRO A C 1
ATOM 1616 O O . PRO A 1 188 ? 9.247 -6.370 17.095 1.00 76.31 188 PRO A O 1
ATOM 1619 N N . LYS A 1 189 ? 8.033 -8.256 16.770 1.00 79.50 189 LYS A N 1
ATOM 1620 C CA . LYS A 1 189 ? 8.152 -8.341 15.308 1.00 79.50 189 LYS A CA 1
ATOM 1621 C C . LYS A 1 189 ? 7.226 -7.376 14.566 1.00 79.50 189 LYS A C 1
ATOM 1623 O O . LYS A 1 189 ? 7.496 -7.077 13.408 1.00 79.50 189 LYS A O 1
ATOM 1628 N N . ILE A 1 190 ? 6.169 -6.888 15.216 1.00 86.06 190 ILE A N 1
ATOM 1629 C CA . ILE A 1 190 ? 5.233 -5.949 14.596 1.00 86.06 190 ILE A CA 1
ATOM 1630 C C . ILE A 1 190 ? 5.966 -4.637 14.333 1.00 86.06 190 ILE A C 1
ATOM 1632 O O . ILE A 1 190 ? 6.625 -4.100 15.235 1.00 86.06 190 ILE A O 1
ATOM 1636 N N . TRP A 1 191 ? 5.866 -4.155 13.090 1.00 88.75 191 TRP A N 1
ATOM 1637 C CA . TRP A 1 191 ? 6.561 -2.957 12.619 1.00 88.75 191 TRP A CA 1
ATOM 1638 C C . TRP A 1 191 ? 8.064 -2.983 12.949 1.00 88.75 191 TRP A C 1
ATOM 1640 O O . TRP A 1 191 ? 8.635 -1.997 13.414 1.00 88.75 191 TRP A O 1
ATOM 1650 N N . ASN A 1 192 ? 8.722 -4.131 12.763 1.00 86.88 192 ASN A N 1
ATOM 1651 C CA . ASN A 1 192 ? 10.174 -4.214 12.888 1.00 86.88 192 ASN A CA 1
ATOM 1652 C 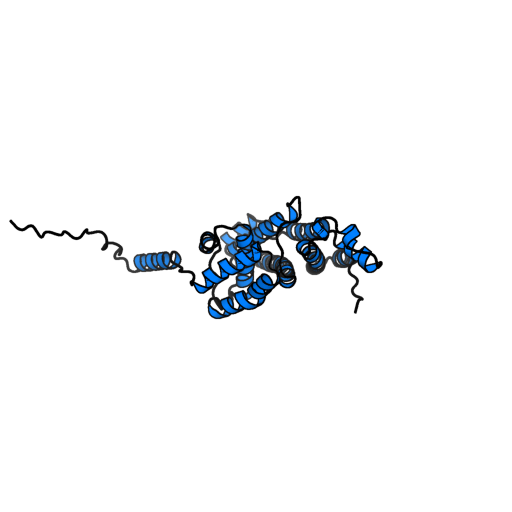C . ASN A 1 192 ? 10.845 -3.579 11.662 1.00 86.88 192 ASN A C 1
ATOM 1654 O O . ASN A 1 192 ? 10.464 -3.867 10.529 1.00 86.88 192 ASN A O 1
ATOM 1658 N N . VAL A 1 193 ? 11.889 -2.778 11.891 1.00 87.75 193 VAL A N 1
ATOM 1659 C CA . VAL A 1 193 ? 12.661 -2.117 10.828 1.00 87.75 193 VAL A CA 1
ATOM 1660 C C . VAL A 1 193 ? 13.166 -3.094 9.761 1.00 87.75 193 VAL A C 1
ATOM 1662 O O . VAL A 1 193 ? 13.079 -2.796 8.576 1.00 87.75 193 VAL A O 1
ATOM 1665 N N . HIS A 1 194 ? 13.612 -4.291 10.155 1.00 88.06 194 HIS A N 1
ATOM 1666 C CA . HIS A 1 194 ? 14.084 -5.318 9.226 1.00 88.06 194 HIS A CA 1
ATOM 1667 C C . HIS A 1 194 ? 12.949 -5.839 8.348 1.00 88.06 194 HIS A C 1
ATOM 1669 O O . HIS A 1 194 ? 13.157 -6.063 7.164 1.00 88.06 194 HIS A O 1
ATOM 1675 N N . SER A 1 195 ? 11.746 -6.013 8.903 1.00 90.38 195 SER A N 1
ATOM 1676 C CA . SER A 1 195 ? 10.581 -6.466 8.139 1.00 90.38 195 SER A CA 1
ATOM 1677 C C . SER A 1 195 ? 10.147 -5.414 7.119 1.00 90.38 195 SER A C 1
ATOM 1679 O O . SER A 1 195 ? 9.896 -5.760 5.970 1.00 90.38 195 SER A O 1
ATOM 1681 N N . VAL A 1 196 ? 10.134 -4.135 7.509 1.00 92.56 196 VAL A N 1
ATOM 1682 C CA . VAL A 1 196 ? 9.802 -3.018 6.609 1.00 92.56 196 VAL A CA 1
ATOM 1683 C C . VAL A 1 196 ? 10.841 -2.889 5.491 1.00 92.56 196 VAL A C 1
ATOM 1685 O O . VAL A 1 196 ? 10.470 -2.865 4.320 1.00 92.56 196 VAL A O 1
ATOM 1688 N N . LEU A 1 197 ? 12.137 -2.887 5.830 1.00 91.56 197 LEU A N 1
ATOM 1689 C CA . LEU A 1 197 ? 13.224 -2.862 4.844 1.00 91.56 197 LEU A CA 1
ATOM 1690 C C . LEU A 1 197 ? 13.147 -4.057 3.891 1.00 91.56 197 LEU A C 1
ATOM 1692 O O . LEU A 1 197 ? 13.259 -3.884 2.682 1.00 91.56 197 LEU A O 1
ATOM 1696 N N . ASN A 1 198 ? 12.915 -5.261 4.420 1.00 92.88 198 ASN A N 1
ATOM 1697 C CA . ASN A 1 198 ? 12.832 -6.474 3.614 1.00 92.88 198 ASN A CA 1
ATOM 1698 C C . ASN A 1 198 ? 11.685 -6.416 2.601 1.00 92.88 198 ASN A C 1
ATOM 1700 O O . ASN A 1 198 ? 11.873 -6.823 1.460 1.00 92.88 198 ASN A O 1
ATOM 1704 N N . VAL A 1 199 ? 10.515 -5.897 2.990 1.00 95.06 199 VAL A N 1
ATOM 1705 C CA . VAL A 1 199 ? 9.386 -5.708 2.066 1.00 95.06 199 VAL A CA 1
ATOM 1706 C C . VAL A 1 199 ? 9.762 -4.745 0.940 1.00 95.06 199 VAL A C 1
ATOM 1708 O O . VAL A 1 199 ? 9.581 -5.087 -0.227 1.00 95.06 199 VAL A O 1
ATOM 1711 N N . LEU A 1 200 ? 10.329 -3.578 1.266 1.00 94.62 200 LEU A N 1
ATOM 1712 C CA . LEU A 1 200 ? 10.694 -2.581 0.255 1.00 94.62 200 LEU A CA 1
ATOM 1713 C C . LEU A 1 200 ? 11.784 -3.099 -0.696 1.00 94.62 200 LEU A C 1
ATOM 1715 O O . LEU A 1 200 ? 11.645 -2.964 -1.909 1.00 94.62 200 LEU A O 1
ATOM 1719 N N . HIS A 1 201 ? 12.827 -3.754 -0.176 1.00 93.75 201 HIS A N 1
ATOM 1720 C CA . HIS A 1 201 ? 13.841 -4.402 -1.013 1.00 93.75 201 HIS A CA 1
ATOM 1721 C C . HIS A 1 201 ? 13.242 -5.511 -1.884 1.00 93.75 201 HIS A C 1
ATOM 1723 O O . HIS A 1 201 ? 13.528 -5.564 -3.075 1.00 93.75 201 HIS A O 1
ATOM 1729 N N . SER A 1 202 ? 12.342 -6.335 -1.339 1.00 95.25 202 SER A N 1
ATOM 1730 C CA . SER A 1 202 ? 11.679 -7.394 -2.111 1.00 95.25 202 SER A CA 1
ATOM 1731 C C . SER A 1 202 ? 10.850 -6.831 -3.270 1.00 95.25 202 SER A C 1
ATOM 1733 O O . SER A 1 202 ? 10.838 -7.420 -4.347 1.00 95.25 202 SER A O 1
ATOM 1735 N N . LEU A 1 203 ? 10.180 -5.686 -3.089 1.00 94.81 203 LEU A N 1
ATOM 1736 C CA . LEU A 1 203 ? 9.446 -5.004 -4.165 1.00 94.81 203 LEU A CA 1
ATOM 1737 C C . LEU A 1 203 ? 10.390 -4.458 -5.248 1.00 94.81 203 LEU A C 1
ATOM 1739 O O . LEU A 1 203 ? 10.102 -4.578 -6.442 1.00 94.81 203 LEU A O 1
ATOM 1743 N N . VAL A 1 204 ? 11.534 -3.897 -4.850 1.00 93.88 204 VAL A N 1
ATOM 1744 C CA . VAL A 1 204 ? 12.581 -3.423 -5.773 1.00 93.88 204 VAL A CA 1
ATOM 1745 C C . VAL A 1 204 ? 13.169 -4.581 -6.583 1.00 93.88 204 VAL A C 1
ATOM 1747 O O . VAL A 1 204 ? 13.279 -4.483 -7.806 1.00 93.88 204 VAL A O 1
ATOM 1750 N N . ASP A 1 205 ? 13.484 -5.693 -5.924 1.00 93.06 205 ASP A N 1
ATOM 1751 C CA . ASP A 1 205 ? 14.076 -6.868 -6.559 1.00 93.06 205 ASP A CA 1
ATOM 1752 C C . ASP A 1 205 ? 13.076 -7.565 -7.489 1.00 93.06 205 ASP A C 1
ATOM 1754 O O . ASP A 1 205 ? 13.388 -7.836 -8.647 1.00 93.06 205 ASP A O 1
ATOM 1758 N N . LYS A 1 206 ? 11.837 -7.794 -7.030 1.00 93.06 206 LYS A N 1
ATOM 1759 C CA . LYS A 1 206 ? 10.785 -8.452 -7.826 1.00 93.06 206 LYS A CA 1
ATOM 1760 C C . LYS A 1 206 ? 10.433 -7.654 -9.087 1.00 93.06 206 LYS A C 1
ATOM 1762 O O . LYS A 1 206 ? 10.131 -8.246 -10.120 1.00 93.06 206 LYS A O 1
ATOM 1767 N N . SER A 1 207 ? 10.480 -6.323 -9.018 1.00 92.38 207 SER A N 1
ATOM 1768 C CA . SER A 1 207 ? 10.203 -5.435 -10.156 1.00 92.38 207 SER A CA 1
ATOM 1769 C C . SER A 1 207 ? 11.397 -5.220 -11.090 1.00 92.38 207 SER A C 1
ATOM 1771 O O . SER A 1 207 ? 11.216 -4.689 -12.186 1.00 92.38 207 SER A O 1
ATOM 1773 N N . ASN A 1 208 ? 12.617 -5.596 -10.689 1.00 92.19 208 ASN A N 1
ATOM 1774 C CA . ASN A 1 208 ? 13.861 -5.277 -11.401 1.00 92.19 208 ASN A CA 1
ATOM 1775 C C . ASN A 1 208 ? 14.032 -3.776 -11.714 1.00 92.19 208 ASN A C 1
ATOM 1777 O O . ASN A 1 208 ? 14.721 -3.415 -12.673 1.00 92.19 208 ASN A O 1
ATOM 1781 N N . ILE A 1 209 ? 13.409 -2.887 -10.931 1.00 92.50 209 ILE A N 1
ATOM 1782 C CA . ILE A 1 209 ? 13.301 -1.462 -11.277 1.00 92.50 209 ILE A CA 1
ATOM 1783 C C . ILE A 1 209 ? 14.670 -0.780 -11.415 1.00 92.50 209 ILE A C 1
ATOM 1785 O O . ILE A 1 209 ? 14.853 0.037 -12.309 1.00 92.50 209 ILE A O 1
ATOM 1789 N N . ASN A 1 210 ? 15.662 -1.177 -10.611 1.00 88.62 210 ASN A N 1
ATOM 1790 C CA . ASN A 1 210 ? 17.027 -0.650 -10.696 1.00 88.62 210 ASN A CA 1
ATOM 1791 C C . ASN A 1 210 ? 17.634 -0.839 -12.093 1.00 88.62 210 ASN A C 1
ATOM 1793 O O . ASN A 1 210 ? 18.092 0.123 -12.703 1.00 88.62 210 ASN A O 1
ATOM 1797 N N . ARG A 1 211 ? 17.545 -2.055 -12.644 1.00 88.69 211 ARG A N 1
ATOM 1798 C CA . ARG A 1 211 ? 18.047 -2.357 -13.993 1.00 88.69 211 ARG A CA 1
ATOM 1799 C C . ARG A 1 211 ? 17.256 -1.614 -15.065 1.00 88.69 211 ARG A C 1
ATOM 1801 O O . ARG A 1 211 ? 17.836 -1.127 -16.030 1.00 88.69 211 ARG A O 1
ATOM 1808 N N . GLN A 1 212 ? 15.936 -1.514 -14.895 1.00 89.25 212 GLN A N 1
ATOM 1809 C CA . GLN A 1 212 ? 15.086 -0.759 -15.818 1.00 89.25 212 GLN A CA 1
ATOM 1810 C C . GLN A 1 212 ? 15.515 0.714 -15.900 1.00 89.25 212 GLN A C 1
ATOM 1812 O O . GLN A 1 212 ? 15.620 1.260 -16.997 1.00 89.25 212 GLN A O 1
ATOM 1817 N N . LEU A 1 213 ? 15.798 1.347 -14.757 1.00 87.88 213 LEU A N 1
ATOM 1818 C CA . LEU A 1 213 ? 16.240 2.742 -14.685 1.00 87.88 213 LEU A CA 1
ATOM 1819 C C . LEU A 1 213 ? 17.650 2.949 -15.263 1.00 87.88 213 LEU A C 1
ATOM 1821 O O . LEU A 1 213 ? 17.877 3.933 -15.969 1.00 87.88 213 LEU A O 1
ATOM 1825 N N . GLU A 1 214 ? 18.578 2.015 -15.036 1.00 86.69 214 GLU A N 1
ATOM 1826 C CA . GLU A 1 214 ? 19.926 2.038 -15.629 1.00 86.69 214 GLU A CA 1
ATOM 1827 C C . GLU A 1 214 ? 19.871 2.011 -17.168 1.00 86.69 214 GLU A C 1
ATOM 1829 O O . GLU A 1 214 ? 20.503 2.831 -17.847 1.00 86.69 214 GLU A O 1
ATOM 1834 N N . VAL A 1 215 ? 19.070 1.097 -17.730 1.00 87.75 215 VAL A N 1
ATOM 1835 C CA . VAL A 1 215 ? 18.886 0.966 -19.183 1.00 87.75 215 VAL A CA 1
ATOM 1836 C C . VAL A 1 215 ? 18.187 2.197 -19.755 1.00 87.75 215 VAL A C 1
ATOM 1838 O O . VAL A 1 215 ? 18.633 2.729 -20.772 1.00 87.75 215 VAL A O 1
ATOM 1841 N N . TYR A 1 216 ? 17.158 2.704 -19.071 1.00 86.00 216 TYR A N 1
ATOM 1842 C CA . TYR A 1 216 ? 16.473 3.938 -19.458 1.00 86.00 216 TYR A CA 1
ATOM 1843 C C . TYR A 1 216 ? 17.423 5.144 -19.505 1.00 86.00 216 TYR A C 1
ATOM 1845 O O . TYR A 1 216 ? 17.3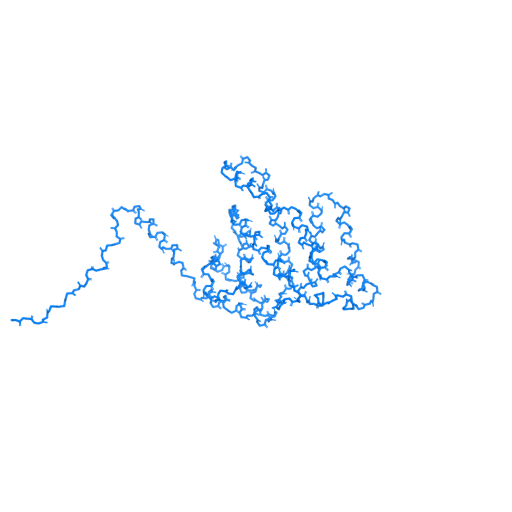75 5.962 -20.426 1.00 86.00 216 TYR A O 1
ATOM 1853 N N . THR A 1 217 ? 18.310 5.266 -18.516 1.00 84.06 217 THR A N 1
ATOM 1854 C CA . THR A 1 217 ? 19.289 6.362 -18.427 1.00 84.06 217 THR A CA 1
ATOM 1855 C C . THR A 1 217 ? 20.337 6.266 -19.532 1.00 84.06 217 THR A C 1
ATOM 1857 O O . THR A 1 217 ? 20.735 7.285 -20.093 1.00 84.06 217 THR A O 1
ATOM 1860 N N . SER A 1 218 ? 20.696 5.045 -19.926 1.00 84.88 218 SER A N 1
ATOM 1861 C CA . SER A 1 218 ? 21.615 4.763 -21.035 1.00 84.88 218 SER A CA 1
ATOM 1862 C C . SER A 1 218 ? 20.971 4.886 -22.429 1.00 84.88 218 SER A C 1
ATOM 1864 O O . SER A 1 218 ? 21.640 4.642 -23.433 1.00 84.88 218 SER A O 1
ATOM 1866 N N . GLY A 1 219 ? 19.685 5.257 -22.515 1.00 84.12 219 GLY A N 1
ATOM 1867 C CA . GLY A 1 219 ? 18.945 5.412 -23.774 1.00 84.12 219 GLY A CA 1
ATOM 1868 C C . GLY A 1 219 ? 18.445 4.101 -24.395 1.00 84.12 219 GLY A C 1
ATOM 1869 O O . GLY A 1 219 ? 18.075 4.091 -25.568 1.00 84.12 219 GLY A O 1
ATOM 1870 N N . GLY A 1 220 ? 18.456 3.000 -23.640 1.00 86.00 220 GLY A N 1
ATOM 1871 C CA . GLY A 1 220 ? 17.923 1.706 -24.062 1.00 86.00 220 GLY A CA 1
ATOM 1872 C C . GLY A 1 220 ? 16.457 1.499 -23.673 1.00 86.00 220 GLY A C 1
ATOM 1873 O O . GLY A 1 220 ? 15.852 2.321 -22.986 1.00 86.00 220 GLY A O 1
ATOM 1874 N N . ASP A 1 221 ? 15.897 0.363 -24.095 1.00 86.50 221 ASP A N 1
ATOM 1875 C CA . ASP A 1 221 ? 14.528 -0.047 -23.766 1.00 86.50 221 ASP A CA 1
ATOM 1876 C C . ASP A 1 221 ? 14.455 -0.732 -22.382 1.00 86.50 221 ASP A C 1
ATOM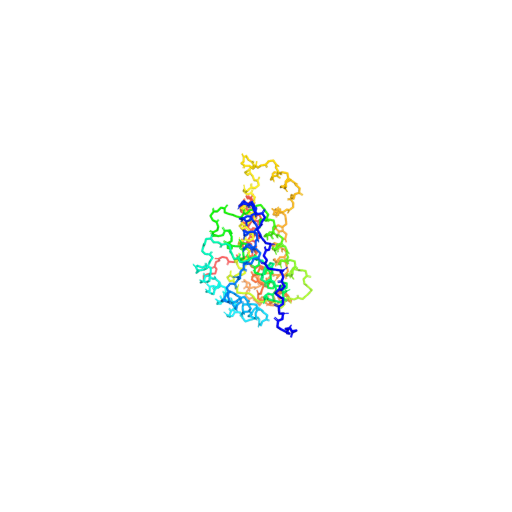 1878 O O . ASP A 1 221 ? 15.007 -1.829 -22.221 1.00 86.50 221 ASP A O 1
ATOM 1882 N N . PRO A 1 222 ? 13.770 -0.145 -21.381 1.00 82.81 222 PRO A N 1
ATOM 1883 C CA . PRO A 1 222 ? 13.659 -0.715 -20.035 1.00 82.81 222 PRO A CA 1
ATOM 1884 C C . PRO A 1 222 ? 12.951 -2.075 -20.000 1.00 82.81 222 PRO A C 1
ATOM 1886 O O . PRO A 1 222 ? 13.252 -2.909 -19.141 1.00 82.81 222 PRO A O 1
ATOM 1889 N N . ASP A 1 223 ? 12.050 -2.339 -20.950 1.00 85.62 223 ASP A N 1
ATOM 1890 C CA . ASP A 1 223 ? 11.241 -3.562 -20.976 1.00 85.62 223 ASP A CA 1
ATOM 1891 C C . ASP A 1 223 ? 12.061 -4.805 -21.368 1.00 85.62 223 ASP A C 1
ATOM 1893 O O . ASP A 1 223 ? 11.625 -5.950 -21.161 1.00 85.62 223 ASP A O 1
ATOM 1897 N N . SER A 1 224 ? 13.280 -4.593 -21.878 1.00 86.88 224 SER A N 1
ATOM 1898 C CA . SER A 1 224 ? 14.256 -5.645 -22.173 1.00 86.88 224 SER A CA 1
ATOM 1899 C C . SER A 1 224 ? 14.810 -6.325 -20.914 1.00 86.88 224 SER A C 1
ATOM 1901 O O . SER A 1 224 ? 15.119 -7.515 -20.949 1.00 86.88 224 SER A O 1
ATOM 1903 N N . VAL A 1 225 ? 14.886 -5.601 -19.790 1.00 86.38 225 VAL A N 1
ATOM 1904 C CA . VAL A 1 225 ? 15.461 -6.078 -18.515 1.00 86.38 225 VAL A CA 1
ATOM 1905 C C . VAL A 1 225 ? 14.439 -6.188 -17.384 1.00 86.38 225 VAL A C 1
ATOM 1907 O O . VAL A 1 225 ? 14.759 -6.688 -16.307 1.00 86.38 225 VAL A O 1
ATOM 1910 N N . ALA A 1 226 ? 13.206 -5.743 -17.624 1.00 83.81 226 ALA A N 1
ATOM 1911 C CA . ALA A 1 226 ? 12.127 -5.723 -16.644 1.00 83.81 226 ALA A CA 1
ATOM 1912 C C . ALA A 1 226 ? 11.693 -7.130 -16.172 1.00 83.81 226 ALA A C 1
ATOM 1914 O O . ALA A 1 226 ? 11.301 -7.3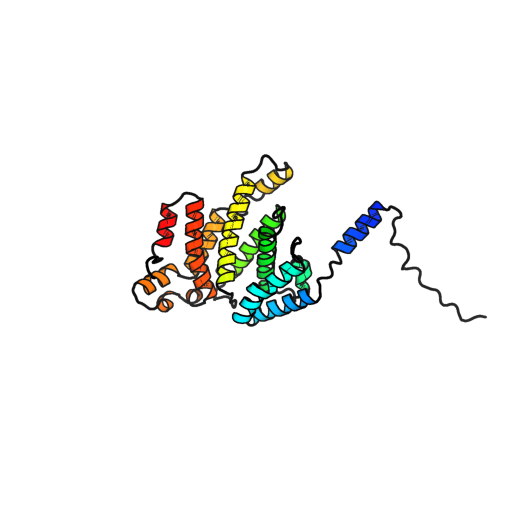18 -15.018 1.00 83.81 226 ALA A O 1
ATOM 1915 N N . GLY A 1 227 ? 11.800 -8.137 -17.044 1.00 88.69 227 GLY A N 1
ATOM 1916 C CA . GLY A 1 227 ? 11.239 -9.468 -16.797 1.00 88.69 227 GLY A CA 1
ATOM 1917 C C . GLY A 1 227 ? 9.705 -9.467 -16.823 1.00 88.69 227 GLY A C 1
ATOM 1918 O O . GLY A 1 227 ? 9.080 -8.490 -17.225 1.00 88.69 227 GLY A O 1
ATOM 1919 N N . GLU A 1 228 ? 9.085 -10.572 -16.409 1.00 89.12 228 GLU A N 1
ATOM 1920 C CA . GLU A 1 228 ? 7.622 -10.730 -16.446 1.00 89.12 228 GLU A CA 1
ATOM 1921 C C . GLU A 1 228 ? 6.910 -9.788 -15.462 1.00 89.12 228 GLU A C 1
ATOM 1923 O O . GLU A 1 228 ? 5.988 -9.069 -15.837 1.00 89.12 228 GLU A O 1
ATOM 1928 N N . PHE A 1 229 ? 7.402 -9.720 -14.223 1.00 89.88 229 PHE A N 1
ATOM 1929 C CA . PHE A 1 229 ? 6.870 -8.834 -13.187 1.00 89.88 229 PHE A CA 1
ATOM 1930 C C . PHE A 1 229 ? 7.119 -7.360 -13.493 1.00 89.88 229 PHE A C 1
ATOM 1932 O O . PHE A 1 229 ? 6.191 -6.562 -13.439 1.00 89.88 229 PHE A O 1
ATOM 1939 N N . GLY A 1 230 ? 8.346 -6.980 -13.858 1.00 85.62 230 GLY A N 1
ATOM 1940 C CA . GLY A 1 230 ? 8.703 -5.575 -14.058 1.00 85.62 230 GLY A CA 1
ATOM 1941 C C . GLY A 1 230 ? 8.010 -4.896 -15.242 1.00 85.62 230 GLY A C 1
ATOM 1942 O O . GLY A 1 230 ? 7.961 -3.669 -15.269 1.00 85.62 230 GLY A O 1
ATOM 1943 N N . ARG A 1 231 ? 7.482 -5.663 -16.208 1.00 88.62 231 ARG A N 1
ATOM 1944 C CA . ARG A 1 231 ? 6.661 -5.134 -17.315 1.00 88.62 231 ARG A CA 1
ATOM 1945 C C . ARG A 1 231 ? 5.265 -4.726 -16.861 1.00 88.62 231 ARG A C 1
ATOM 1947 O O . ARG A 1 231 ? 4.636 -3.878 -17.486 1.00 88.62 231 ARG A O 1
ATOM 1954 N N . HIS A 1 232 ? 4.779 -5.321 -15.777 1.00 92.00 232 HIS A N 1
ATOM 1955 C CA . HIS A 1 232 ? 3.470 -5.016 -15.234 1.00 92.00 232 HIS A CA 1
ATOM 1956 C C . HIS A 1 232 ? 3.519 -3.694 -14.456 1.00 92.00 232 HIS A C 1
ATOM 1958 O O . HIS A 1 232 ? 4.339 -3.525 -13.546 1.00 92.00 232 HIS A O 1
ATOM 1964 N N . SER A 1 233 ? 2.614 -2.764 -14.786 1.00 91.19 233 SER A N 1
ATOM 1965 C CA . SER A 1 233 ? 2.602 -1.399 -14.230 1.00 91.19 233 SER A CA 1
ATOM 1966 C C . SER A 1 233 ? 2.611 -1.394 -12.696 1.00 91.19 233 SER A C 1
ATOM 1968 O O . SER A 1 233 ? 3.419 -0.694 -12.084 1.00 91.19 233 SER A O 1
ATOM 1970 N N . LEU A 1 234 ? 1.797 -2.267 -12.082 1.00 93.50 234 LEU A N 1
ATOM 1971 C CA . LEU A 1 234 ? 1.742 -2.478 -10.630 1.00 93.50 234 LEU A CA 1
ATOM 1972 C C . LEU A 1 234 ? 3.136 -2.653 -10.000 1.00 93.50 234 LEU A C 1
ATOM 1974 O O . LEU A 1 234 ? 3.520 -1.893 -9.114 1.00 93.50 234 LEU A O 1
ATOM 1978 N N . TYR A 1 235 ? 3.898 -3.651 -10.454 1.00 94.69 235 TYR A N 1
ATOM 1979 C CA . TYR A 1 235 ? 5.196 -3.993 -9.871 1.00 94.69 235 TYR A CA 1
ATOM 1980 C C . TYR A 1 235 ? 6.243 -2.933 -10.189 1.00 94.69 235 TYR A C 1
ATOM 1982 O O . TYR A 1 235 ? 7.026 -2.572 -9.313 1.00 94.69 235 TYR A O 1
ATOM 1990 N N . LYS A 1 236 ? 6.241 -2.402 -11.418 1.00 93.44 236 LYS A N 1
ATOM 1991 C CA . LYS A 1 236 ? 7.147 -1.325 -11.830 1.00 93.44 236 LYS A CA 1
ATOM 1992 C C . LYS A 1 236 ? 7.017 -0.106 -10.918 1.00 93.44 236 LYS A C 1
ATOM 1994 O O . LYS A 1 236 ? 8.021 0.385 -10.403 1.00 93.44 236 LYS A O 1
ATOM 1999 N N . MET A 1 237 ? 5.787 0.349 -10.683 1.00 94.88 237 MET A N 1
ATOM 2000 C CA . MET A 1 237 ? 5.517 1.531 -9.865 1.00 94.88 237 MET A CA 1
ATOM 2001 C C . MET A 1 237 ? 5.724 1.258 -8.376 1.00 94.88 237 MET A C 1
ATOM 2003 O O . MET A 1 237 ? 6.354 2.071 -7.706 1.00 94.88 237 MET A O 1
ATOM 2007 N N . LEU A 1 238 ? 5.309 0.094 -7.860 1.00 95.50 238 LEU A N 1
ATOM 2008 C CA . LEU A 1 238 ? 5.616 -0.300 -6.479 1.00 95.50 238 LEU A CA 1
ATOM 2009 C C . LEU A 1 238 ? 7.123 -0.375 -6.223 1.00 95.50 238 LEU A C 1
ATOM 2011 O O . LEU A 1 238 ? 7.586 0.095 -5.187 1.00 95.50 238 LEU A O 1
ATOM 2015 N N . GLY A 1 239 ? 7.896 -0.925 -7.161 1.00 94.81 239 GLY A N 1
ATOM 2016 C CA . GLY A 1 239 ? 9.353 -0.949 -7.091 1.00 94.81 239 GLY A CA 1
ATOM 2017 C C . GLY A 1 239 ? 9.945 0.455 -7.065 1.00 94.81 239 GLY A C 1
ATOM 2018 O O . GLY A 1 239 ? 10.750 0.772 -6.191 1.00 94.81 239 GLY A O 1
ATOM 2019 N N . TYR A 1 240 ? 9.507 1.320 -7.982 1.00 93.88 240 TYR A N 1
ATOM 2020 C CA . TYR A 1 240 ? 9.971 2.705 -8.057 1.00 93.88 240 TYR A CA 1
ATOM 2021 C C . TYR A 1 240 ? 9.664 3.492 -6.775 1.00 93.88 240 TYR A C 1
ATOM 2023 O O . TYR A 1 240 ? 10.551 4.117 -6.194 1.00 93.88 240 TYR A O 1
ATOM 2031 N N . PHE A 1 241 ? 8.431 3.410 -6.273 1.00 96.06 241 PHE A N 1
ATOM 2032 C CA . PHE A 1 241 ? 8.046 4.047 -5.014 1.00 96.06 241 PHE A CA 1
ATOM 2033 C C . PHE A 1 241 ? 8.762 3.435 -3.811 1.00 96.06 241 PHE A C 1
ATOM 2035 O O . PHE A 1 241 ? 9.100 4.159 -2.878 1.00 96.06 241 PHE A O 1
ATOM 2042 N N . SER A 1 242 ? 9.088 2.141 -3.851 1.00 95.19 242 SER A N 1
ATOM 2043 C CA . SER A 1 242 ? 9.896 1.497 -2.812 1.00 95.19 242 SER A CA 1
ATOM 2044 C C . SER A 1 242 ? 11.332 2.020 -2.769 1.00 95.19 242 SER A C 1
ATOM 2046 O O . SER A 1 242 ? 11.871 2.131 -1.673 1.00 95.19 242 SER A O 1
ATOM 2048 N N . LEU A 1 243 ? 11.945 2.415 -3.895 1.00 92.88 243 LEU A N 1
ATOM 2049 C CA . LEU A 1 243 ? 13.256 3.090 -3.880 1.00 92.88 243 LEU A CA 1
ATOM 2050 C C . LEU A 1 243 ? 13.191 4.423 -3.122 1.00 92.88 243 LEU A C 1
ATOM 2052 O O . LEU A 1 243 ? 14.027 4.700 -2.260 1.00 92.88 243 LEU A O 1
ATOM 2056 N N . ILE A 1 244 ? 12.160 5.228 -3.393 1.00 92.69 244 ILE A N 1
ATOM 2057 C CA . ILE A 1 244 ? 11.930 6.500 -2.691 1.00 92.69 244 ILE A CA 1
ATOM 2058 C C . ILE A 1 244 ? 11.612 6.242 -1.208 1.00 92.69 244 ILE A C 1
ATOM 2060 O O . ILE A 1 244 ? 12.091 6.947 -0.316 1.00 92.69 244 ILE A O 1
ATOM 2064 N N . GLY A 1 245 ? 10.850 5.187 -0.929 1.00 92.31 245 GLY A N 1
ATOM 2065 C CA . GLY A 1 245 ? 10.541 4.739 0.419 1.00 92.31 245 GLY A CA 1
ATOM 2066 C C . GLY A 1 245 ? 11.779 4.311 1.212 1.00 92.31 245 GLY A C 1
ATOM 2067 O O . GLY A 1 245 ? 11.951 4.718 2.361 1.00 92.31 245 GLY A O 1
ATOM 2068 N N . LEU A 1 246 ? 12.682 3.549 0.592 1.00 91.69 246 LEU A N 1
ATOM 2069 C CA . LEU A 1 246 ? 13.959 3.133 1.173 1.00 91.69 246 LEU A CA 1
ATOM 2070 C C . LEU A 1 246 ? 14.852 4.335 1.484 1.00 91.69 246 LEU A C 1
ATOM 2072 O O . LEU A 1 246 ? 15.397 4.406 2.584 1.00 91.69 246 LEU A O 1
ATOM 2076 N N . LEU A 1 247 ? 14.951 5.314 0.577 1.00 89.81 247 LEU A N 1
ATOM 2077 C CA . LEU A 1 247 ? 15.637 6.583 0.842 1.00 89.81 247 LEU A CA 1
ATOM 2078 C C . LEU A 1 247 ? 15.092 7.245 2.112 1.00 89.81 247 LEU A C 1
ATOM 2080 O O . LEU A 1 247 ? 15.861 7.625 3.001 1.00 89.81 247 LEU A O 1
ATOM 2084 N N . ARG A 1 248 ? 13.765 7.398 2.199 1.00 90.19 248 ARG A N 1
ATOM 2085 C CA . ARG A 1 248 ? 13.100 8.036 3.342 1.00 90.19 248 ARG A CA 1
ATOM 2086 C C . ARG A 1 248 ? 13.369 7.258 4.629 1.00 90.19 248 ARG A C 1
ATOM 2088 O O . ARG A 1 248 ? 13.669 7.866 5.656 1.00 90.19 248 ARG A O 1
ATOM 2095 N N . LEU A 1 249 ? 13.302 5.930 4.575 1.00 89.38 249 LEU A N 1
ATOM 2096 C CA . LEU A 1 249 ? 13.515 5.058 5.725 1.00 89.38 249 LEU A CA 1
ATOM 2097 C C . LEU A 1 249 ? 14.972 5.077 6.207 1.00 89.38 249 LEU A C 1
ATOM 2099 O O . LEU A 1 249 ? 15.206 5.275 7.395 1.00 89.38 249 LEU A O 1
ATOM 2103 N N . HIS A 1 250 ? 15.956 4.951 5.315 1.00 87.19 250 HIS A N 1
ATOM 2104 C CA . HIS A 1 250 ? 17.373 5.054 5.679 1.00 87.19 250 HIS A CA 1
ATOM 2105 C C . HIS A 1 250 ? 17.723 6.436 6.240 1.00 87.19 250 HIS A C 1
ATOM 2107 O O . HIS A 1 250 ? 18.431 6.534 7.243 1.00 87.19 250 HIS A O 1
ATOM 2113 N N . SER A 1 251 ? 17.150 7.497 5.663 1.00 86.94 251 SER A N 1
ATOM 2114 C CA . SER A 1 251 ? 17.297 8.863 6.178 1.00 86.94 251 SER A CA 1
ATOM 2115 C C . SER A 1 251 ? 16.703 9.010 7.585 1.00 86.94 251 SER A C 1
ATOM 2117 O O . SER A 1 251 ? 17.318 9.630 8.449 1.00 86.94 251 SER A O 1
ATOM 2119 N N . LEU A 1 252 ? 15.546 8.390 7.855 1.00 83.50 252 LEU A N 1
ATOM 2120 C CA . LEU A 1 252 ? 14.927 8.360 9.187 1.00 83.50 252 LEU A CA 1
ATOM 2121 C C . LEU A 1 252 ? 15.797 7.618 10.218 1.00 83.50 252 LEU A C 1
ATOM 2123 O O . LEU A 1 252 ? 15.819 7.996 11.388 1.00 83.50 252 LEU A O 1
ATOM 2127 N N . LEU A 1 253 ? 16.510 6.574 9.789 1.00 82.75 253 LEU A N 1
ATOM 2128 C CA . LEU A 1 253 ? 17.420 5.787 10.629 1.00 82.75 253 LEU A CA 1
ATOM 2129 C C . LEU A 1 253 ? 18.796 6.450 10.821 1.00 82.75 253 LEU A C 1
ATOM 2131 O O . LEU A 1 253 ? 19.573 5.994 11.658 1.00 82.75 253 LEU A O 1
ATOM 2135 N N . GLY A 1 254 ? 19.098 7.518 10.074 1.00 82.50 254 GLY A N 1
ATOM 2136 C CA . GLY A 1 254 ? 20.395 8.199 10.093 1.00 82.50 254 GLY A CA 1
ATOM 2137 C C . GLY A 1 254 ? 21.493 7.514 9.268 1.00 82.50 254 GLY A C 1
ATOM 2138 O O . GLY A 1 254 ? 22.654 7.908 9.368 1.00 82.50 254 GLY A O 1
ATOM 2139 N N . ASP A 1 255 ? 21.152 6.519 8.442 1.00 82.38 255 ASP A N 1
ATOM 2140 C CA . ASP A 1 255 ? 22.083 5.821 7.545 1.00 82.38 255 ASP A CA 1
ATOM 2141 C C . ASP A 1 255 ? 22.086 6.467 6.151 1.00 82.38 255 ASP A C 1
ATOM 2143 O O . ASP A 1 255 ? 21.538 5.949 5.176 1.00 82.38 255 ASP A O 1
ATOM 2147 N N . TYR A 1 256 ? 22.694 7.649 6.058 1.00 74.12 256 TYR A N 1
ATOM 2148 C CA . TYR A 1 256 ? 22.730 8.428 4.816 1.00 74.12 256 TYR A CA 1
ATOM 2149 C C . TYR A 1 256 ? 23.531 7.757 3.693 1.00 74.12 256 TYR A C 1
ATOM 2151 O O . TYR A 1 256 ? 23.277 8.028 2.522 1.00 74.12 256 TYR A O 1
ATOM 2159 N N . TYR A 1 257 ? 24.481 6.877 4.027 1.00 75.62 257 TYR A N 1
ATOM 2160 C CA . TYR A 1 257 ? 25.265 6.157 3.026 1.00 75.62 257 TYR A CA 1
ATOM 2161 C C . TYR A 1 257 ? 24.388 5.162 2.263 1.00 75.62 257 TYR A C 1
ATOM 2163 O O . TYR A 1 257 ? 24.353 5.197 1.034 1.00 75.62 257 TYR A O 1
ATOM 2171 N N . GLN A 1 258 ? 23.624 4.326 2.977 1.00 75.12 258 GLN A N 1
ATOM 2172 C CA . GLN A 1 258 ? 22.676 3.420 2.322 1.00 75.12 258 GLN A CA 1
ATOM 2173 C C . GLN A 1 258 ? 21.554 4.190 1.620 1.00 75.12 258 GLN A C 1
ATOM 2175 O O . GLN A 1 258 ? 21.148 3.806 0.527 1.00 75.12 258 GLN A O 1
ATOM 2180 N N . ALA A 1 259 ? 21.106 5.313 2.192 1.00 73.88 259 ALA A N 1
ATOM 2181 C CA . ALA A 1 259 ? 20.086 6.159 1.576 1.00 73.88 259 ALA A CA 1
ATOM 2182 C C . ALA A 1 259 ? 20.508 6.668 0.183 1.00 73.88 259 ALA A C 1
ATOM 2184 O O . ALA A 1 259 ? 19.731 6.581 -0.763 1.00 73.88 259 ALA A O 1
ATOM 2185 N N . LEU A 1 260 ? 21.748 7.156 0.046 1.00 73.75 260 LEU A N 1
ATOM 2186 C CA . LEU A 1 260 ? 22.300 7.600 -1.239 1.00 73.75 260 LEU A CA 1
ATOM 2187 C C . LEU A 1 260 ? 22.534 6.432 -2.197 1.00 73.75 260 LEU A C 1
ATOM 2189 O O . LEU A 1 260 ? 22.236 6.553 -3.380 1.00 73.75 260 LEU A O 1
ATOM 2193 N N . LYS A 1 261 ? 23.007 5.293 -1.682 1.00 77.31 261 LYS A N 1
ATOM 2194 C CA . LYS A 1 261 ? 23.270 4.100 -2.489 1.00 77.31 261 LYS A CA 1
ATOM 2195 C C . LYS A 1 261 ? 22.012 3.566 -3.177 1.00 77.31 261 LYS A C 1
ATOM 2197 O O . LYS A 1 261 ? 22.051 3.197 -4.344 1.00 77.31 261 LYS A O 1
ATOM 2202 N N . VAL A 1 262 ? 20.879 3.551 -2.473 1.00 75.19 262 VAL A N 1
ATOM 2203 C CA . VAL A 1 262 ? 19.594 3.111 -3.047 1.00 75.19 262 VAL A CA 1
ATOM 2204 C C . VAL A 1 262 ? 19.131 4.020 -4.195 1.00 75.19 262 VAL A C 1
ATOM 2206 O O . VAL A 1 262 ? 18.392 3.580 -5.073 1.00 75.19 262 VAL A O 1
ATOM 2209 N N . LEU A 1 263 ? 19.583 5.273 -4.217 1.00 73.44 263 LEU A N 1
ATOM 2210 C CA . LEU A 1 263 ? 19.235 6.252 -5.239 1.00 73.44 263 LEU A CA 1
ATOM 2211 C C . LEU A 1 263 ? 20.216 6.334 -6.408 1.00 73.44 263 LEU A C 1
ATOM 2213 O O . LEU A 1 263 ? 19.959 7.112 -7.322 1.00 73.44 263 LEU A O 1
ATOM 2217 N N . GLU A 1 264 ? 21.314 5.574 -6.409 1.00 74.38 264 GLU A N 1
ATOM 2218 C CA . GLU A 1 264 ? 22.371 5.694 -7.431 1.00 74.38 264 GLU A CA 1
ATOM 2219 C C . GLU A 1 264 ? 21.834 5.577 -8.867 1.00 74.38 264 GLU A C 1
ATOM 2221 O O . GLU A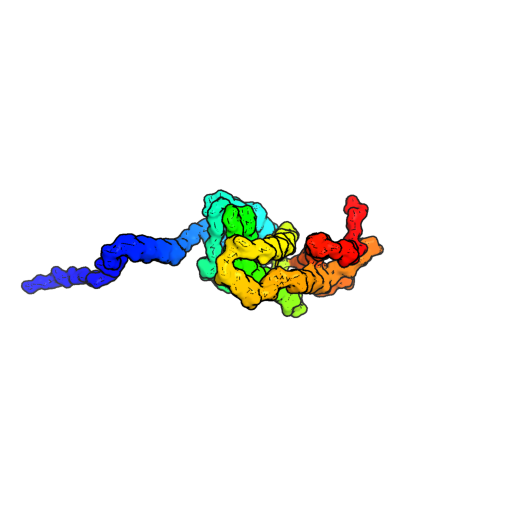 1 264 ? 22.356 6.215 -9.779 1.00 74.38 264 GLU A O 1
ATOM 2226 N N . ASN A 1 265 ? 20.743 4.830 -9.045 1.00 67.62 265 ASN A N 1
ATOM 2227 C CA . ASN A 1 265 ? 20.117 4.573 -10.338 1.00 67.62 265 ASN A CA 1
ATOM 2228 C C . ASN A 1 265 ? 18.950 5.519 -10.677 1.00 67.62 265 ASN A C 1
ATOM 2230 O O . ASN A 1 265 ? 18.377 5.413 -11.762 1.00 67.62 265 ASN A O 1
ATOM 2234 N N . ILE A 1 266 ? 18.570 6.428 -9.771 1.00 73.25 266 ILE A N 1
ATOM 2235 C CA . ILE A 1 266 ? 17.545 7.445 -10.025 1.00 73.25 266 ILE A CA 1
ATOM 2236 C C . ILE A 1 266 ? 18.234 8.719 -10.515 1.00 73.25 266 ILE A C 1
ATOM 2238 O O . ILE A 1 266 ? 18.911 9.417 -9.763 1.00 73.25 266 ILE A O 1
ATOM 2242 N N . ASP A 1 267 ? 18.026 9.051 -11.787 1.00 60.88 267 ASP A N 1
ATOM 2243 C CA . ASP A 1 267 ? 18.510 10.309 -12.347 1.00 60.88 267 ASP A CA 1
ATOM 2244 C C . ASP A 1 267 ? 17.589 11.472 -11.941 1.00 60.88 267 ASP A C 1
ATOM 2246 O O . ASP A 1 267 ? 16.488 11.641 -12.470 1.00 60.88 267 ASP A O 1
ATOM 2250 N N . PHE A 1 268 ? 18.050 12.293 -10.996 1.00 56.94 268 PHE A N 1
ATOM 2251 C CA . PHE A 1 268 ? 17.348 13.499 -10.540 1.00 56.94 268 PHE A CA 1
ATOM 2252 C C . PHE A 1 268 ? 17.481 14.693 -11.499 1.00 56.94 268 PHE A C 1
ATOM 2254 O O . PHE A 1 268 ? 16.838 15.720 -11.279 1.00 56.94 268 PHE A O 1
ATOM 2261 N N . ASN A 1 269 ? 18.309 14.598 -12.548 1.00 48.59 269 ASN A N 1
ATOM 2262 C CA . ASN A 1 269 ? 18.629 15.728 -13.425 1.00 48.59 269 ASN A CA 1
ATOM 2263 C C . ASN A 1 269 ? 17.761 15.827 -14.687 1.00 48.59 269 ASN A C 1
ATOM 2265 O O . ASN A 1 269 ? 17.978 16.728 -15.503 1.00 48.59 269 ASN A O 1
ATOM 2269 N N . LYS A 1 270 ? 16.754 14.966 -14.860 1.00 44.06 270 LYS A N 1
ATOM 2270 C CA . LYS A 1 270 ? 15.818 15.084 -15.986 1.00 44.06 270 LYS A CA 1
ATOM 2271 C C . LYS A 1 270 ? 14.699 16.080 -15.659 1.00 44.06 270 LYS A C 1
ATOM 2273 O O . LYS A 1 270 ? 13.742 15.748 -14.965 1.00 44.06 270 LYS A O 1
ATOM 2278 N N . LYS A 1 271 ? 14.865 17.313 -16.153 1.00 33.94 271 LYS A N 1
ATOM 2279 C CA . LYS A 1 271 ? 13.776 18.278 -16.386 1.00 33.94 271 LYS A CA 1
ATOM 2280 C C . LYS A 1 271 ? 12.972 17.905 -17.623 1.00 33.94 271 LYS A C 1
ATOM 2282 O O . LYS A 1 271 ? 13.605 17.439 -18.597 1.00 33.94 271 LYS A O 1
#